Protein AF-K2BGR4-F1 (afdb_monomer)

Sequence (218 aa):
MVGATKANLFPALSLSGTFVLTANNIGGSSMSNLFNWSNRAITLGPGLNWPILNYGQITNAVRTQDAAYQKALLNYMNLVLKAQQEVQDNITAFVEAKMATQFLTKANRSAIRGLKLALIRYREGETDFTPVLNAEQQQLRVQSSLVNSEGDIPQALVALYRALGGGWEIRRGHDVIPEKLKNEMAARTNWGSLLEQQNHEAPKNAQQAIKQLYLPKW

Structure (mmCIF, N/CA/C/O backbone):
data_AF-K2BGR4-F1
#
_entry.id   AF-K2BGR4-F1
#
loop_
_atom_site.group_PDB
_atom_site.id
_atom_site.type_symbol
_atom_site.label_atom_id
_atom_site.label_alt_id
_atom_site.label_comp_id
_atom_site.label_asym_id
_atom_site.label_entit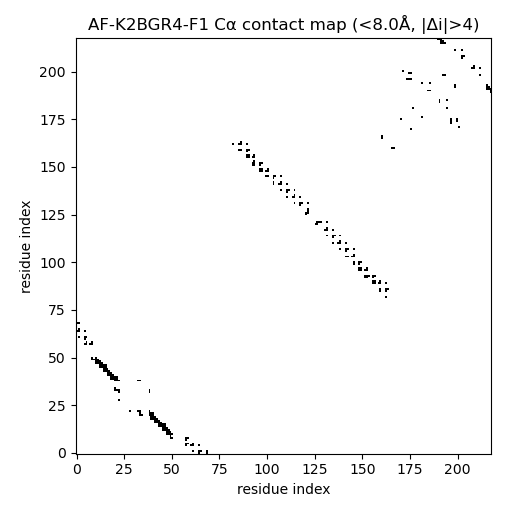y_id
_atom_site.label_seq_id
_atom_site.pdbx_PDB_ins_code
_atom_site.Cartn_x
_atom_site.Cartn_y
_atom_site.Cartn_z
_atom_site.occupancy
_atom_site.B_iso_or_equiv
_atom_site.auth_seq_id
_atom_site.auth_comp_id
_atom_site.auth_asym_id
_atom_site.auth_atom_id
_atom_site.pdbx_PDB_model_num
ATOM 1 N N . MET A 1 1 ? 11.287 0.707 -27.541 1.00 60.50 1 MET A N 1
ATOM 2 C CA . MET A 1 1 ? 12.119 1.202 -28.663 1.00 60.50 1 MET A CA 1
ATOM 3 C C . MET A 1 1 ? 11.903 0.399 -29.959 1.00 60.50 1 MET A C 1
ATOM 5 O O . MET A 1 1 ? 12.818 0.289 -30.762 1.00 60.50 1 MET A O 1
ATOM 9 N N . VAL A 1 2 ? 10.692 -0.121 -30.223 1.00 64.81 2 VAL A N 1
ATOM 10 C CA . VAL A 1 2 ? 10.425 -1.004 -31.385 1.00 64.81 2 VAL A CA 1
ATOM 11 C C . VAL A 1 2 ? 10.729 -0.312 -32.717 1.00 64.81 2 VAL A C 1
ATOM 13 O O . VAL A 1 2 ? 11.342 -0.912 -33.593 1.00 64.81 2 VAL A O 1
ATOM 16 N N . GLY A 1 3 ? 10.355 0.966 -32.855 1.00 71.06 3 GLY A N 1
ATOM 17 C CA . GLY A 1 3 ? 10.629 1.754 -34.063 1.00 71.06 3 GLY A CA 1
ATOM 18 C C . GLY A 1 3 ? 12.123 1.963 -34.330 1.00 71.06 3 GLY A C 1
ATOM 19 O O . GLY A 1 3 ? 12.557 1.818 -35.467 1.00 71.06 3 GLY A O 1
ATOM 20 N N . ALA A 1 4 ? 12.917 2.210 -33.282 1.00 75.31 4 ALA A N 1
ATOM 21 C CA . ALA A 1 4 ? 14.367 2.363 -33.407 1.00 75.31 4 ALA A CA 1
ATOM 22 C C . ALA A 1 4 ? 15.034 1.055 -33.863 1.00 75.31 4 ALA A C 1
ATOM 24 O O . ALA A 1 4 ? 15.880 1.071 -34.747 1.00 75.31 4 ALA A O 1
ATOM 25 N N . THR A 1 5 ? 14.607 -0.096 -33.334 1.00 71.31 5 THR A N 1
ATOM 26 C CA . THR A 1 5 ? 15.133 -1.399 -33.770 1.00 71.31 5 THR A CA 1
ATOM 27 C C . THR A 1 5 ? 14.661 -1.774 -35.178 1.00 71.31 5 THR A C 1
ATOM 29 O O . THR A 1 5 ? 15.429 -2.355 -35.939 1.00 71.31 5 THR A O 1
ATOM 32 N N . LYS A 1 6 ? 13.427 -1.409 -35.564 1.00 73.31 6 LYS A N 1
ATOM 33 C CA . LYS A 1 6 ? 12.924 -1.583 -36.940 1.00 73.31 6 LYS A CA 1
ATOM 34 C C . LYS A 1 6 ? 13.711 -0.751 -37.955 1.00 73.31 6 LYS A C 1
ATOM 36 O O . LYS A 1 6 ? 13.875 -1.205 -39.082 1.00 73.31 6 LYS A O 1
ATOM 41 N N . ALA A 1 7 ? 14.229 0.416 -37.563 1.00 81.50 7 ALA A N 1
ATOM 42 C CA . ALA A 1 7 ? 15.038 1.263 -38.440 1.00 81.50 7 ALA A CA 1
ATOM 43 C C . ALA A 1 7 ? 16.304 0.550 -38.955 1.00 81.50 7 ALA A C 1
ATOM 45 O O . ALA A 1 7 ? 16.723 0.805 -40.078 1.00 81.50 7 ALA A O 1
ATOM 46 N N . ASN A 1 8 ? 16.844 -0.415 -38.201 1.00 84.69 8 ASN A N 1
ATOM 47 C CA . ASN A 1 8 ? 18.017 -1.202 -38.603 1.00 84.69 8 ASN A CA 1
ATOM 48 C C . ASN A 1 8 ? 17.762 -2.142 -39.800 1.00 84.69 8 ASN A C 1
ATOM 50 O O . ASN A 1 8 ? 18.710 -2.717 -40.327 1.00 84.69 8 ASN A O 1
ATOM 54 N N . LEU A 1 9 ? 16.505 -2.329 -40.229 1.00 82.06 9 LEU A N 1
ATOM 55 C CA . LEU A 1 9 ? 16.180 -3.049 -41.470 1.00 82.06 9 LEU A CA 1
ATOM 56 C C . LEU A 1 9 ? 16.503 -2.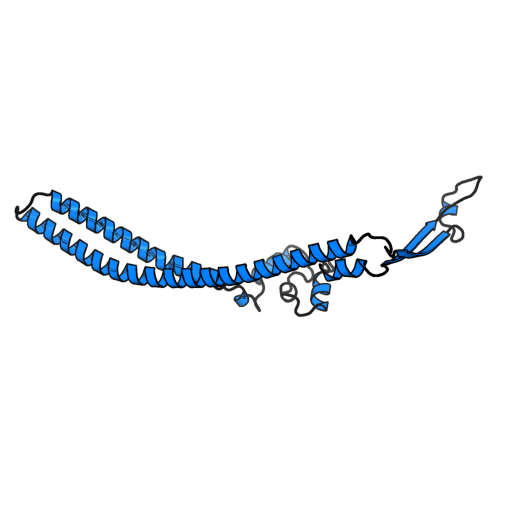221 -42.726 1.00 82.06 9 LEU A C 1
ATOM 58 O O . LEU A 1 9 ? 16.647 -2.781 -43.815 1.00 82.06 9 LEU A O 1
ATOM 62 N N . PHE A 1 10 ? 16.612 -0.901 -42.575 1.00 87.62 10 PHE A N 1
ATOM 63 C CA . PHE A 1 10 ? 16.887 0.042 -43.650 1.00 87.62 10 PHE A CA 1
ATOM 64 C C . PHE A 1 10 ? 18.376 0.420 -43.688 1.00 87.62 10 PHE A C 1
ATOM 66 O O . PHE A 1 10 ? 19.080 0.264 -42.686 1.00 87.62 10 PHE A O 1
ATOM 73 N N . PRO A 1 11 ? 18.880 0.912 -44.835 1.00 87.12 11 PRO A N 1
ATOM 74 C CA . PRO A 1 11 ? 20.245 1.412 -44.936 1.00 87.12 11 PRO A CA 1
ATOM 75 C C . PRO A 1 11 ? 20.518 2.536 -43.929 1.00 87.12 11 PRO A C 1
ATOM 77 O O . PRO A 1 11 ? 19.802 3.537 -43.887 1.00 87.12 11 PRO A O 1
ATOM 80 N N . ALA A 1 12 ? 21.593 2.392 -43.155 1.00 89.12 12 ALA A N 1
ATOM 81 C CA . ALA A 1 12 ? 22.097 3.443 -42.286 1.00 89.12 12 ALA A CA 1
ATOM 82 C C . ALA A 1 12 ? 23.039 4.357 -43.079 1.00 89.12 12 ALA A C 1
ATOM 84 O O . ALA A 1 12 ? 24.060 3.908 -43.605 1.00 89.12 12 ALA A O 1
ATOM 85 N N . LEU A 1 13 ? 22.684 5.639 -43.149 1.00 89.38 13 LEU A N 1
ATOM 86 C CA . LEU A 1 13 ? 23.496 6.693 -43.750 1.00 89.38 13 LEU A CA 1
ATOM 87 C C . LEU A 1 13 ? 24.303 7.384 -42.648 1.00 89.38 13 LEU A C 1
ATOM 89 O O . LEU A 1 13 ? 23.734 7.868 -41.670 1.00 89.38 13 LEU A O 1
ATOM 93 N N . SER A 1 14 ? 25.618 7.445 -42.807 1.00 89.75 14 SER A N 1
ATOM 94 C CA . SER A 1 14 ? 26.513 8.235 -41.967 1.00 89.75 14 SER A CA 1
ATOM 95 C C . SER A 1 14 ? 27.252 9.261 -42.821 1.00 89.75 14 SER A C 1
ATOM 97 O O . SER A 1 14 ? 27.454 9.071 -44.016 1.00 89.75 14 SER A O 1
ATOM 99 N N . LEU A 1 15 ? 27.636 10.386 -42.227 1.00 90.06 15 LEU A N 1
ATOM 100 C CA . LEU A 1 15 ? 28.474 11.391 -42.874 1.00 90.06 15 LEU A CA 1
ATOM 101 C C . LEU A 1 15 ? 29.630 11.675 -41.928 1.00 90.06 15 LEU A C 1
ATOM 103 O O . LEU A 1 15 ? 29.409 12.173 -40.824 1.00 90.06 15 LEU A O 1
ATOM 107 N N . SER A 1 16 ? 30.844 11.309 -42.330 1.00 88.69 16 SER A N 1
ATOM 108 C CA . SER A 1 16 ? 32.043 11.543 -41.534 1.00 88.69 16 SER A CA 1
ATOM 109 C C . SER A 1 16 ? 32.923 12.590 -42.203 1.00 88.69 16 SER A C 1
ATOM 111 O O . SER A 1 16 ? 33.083 12.632 -43.424 1.00 88.69 16 SER A O 1
ATOM 113 N N . GLY A 1 17 ? 33.474 13.470 -41.373 1.00 88.31 17 GLY A N 1
ATOM 114 C CA . GLY A 1 17 ? 34.397 14.511 -41.785 1.00 88.31 17 GLY A CA 1
ATOM 115 C C . GLY A 1 17 ? 35.558 14.591 -40.808 1.00 88.31 17 GLY A C 1
ATOM 116 O O . GLY A 1 17 ? 35.372 14.451 -39.600 1.00 88.31 17 GLY A O 1
ATOM 117 N N . THR A 1 18 ? 36.765 14.799 -41.312 1.00 86.19 18 THR A N 1
ATOM 118 C CA . THR A 1 18 ? 37.953 15.025 -40.491 1.00 86.19 18 THR A CA 1
ATOM 119 C C . THR A 1 18 ? 38.727 16.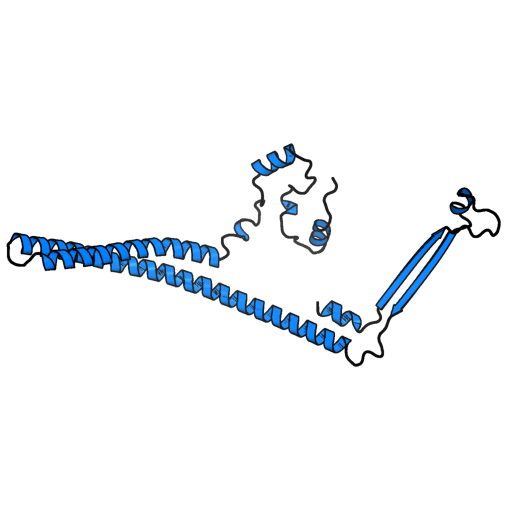202 -41.056 1.00 86.19 18 THR A C 1
ATOM 121 O O . THR A 1 18 ? 38.949 16.296 -42.262 1.00 86.19 18 THR A O 1
ATOM 124 N N . PHE A 1 19 ? 39.124 17.102 -40.165 1.00 86.88 19 PHE A N 1
ATOM 125 C CA . PHE A 1 19 ? 39.963 18.252 -40.460 1.00 86.88 19 PHE A CA 1
ATOM 126 C C . PHE A 1 19 ? 41.285 18.072 -39.714 1.00 86.88 19 PHE A C 1
ATOM 128 O O . PHE A 1 19 ? 41.278 17.924 -38.491 1.00 86.88 19 PHE A O 1
ATOM 135 N N . VAL A 1 20 ? 42.405 18.063 -40.434 1.00 83.31 20 VAL A N 1
ATOM 136 C CA . VAL A 1 20 ? 43.746 17.910 -39.855 1.00 83.31 20 VAL A CA 1
ATOM 137 C C . VAL A 1 20 ? 44.683 18.949 -40.456 1.00 83.31 20 VAL A C 1
ATOM 139 O O . VAL A 1 20 ? 44.625 19.242 -41.647 1.00 83.31 20 VAL A O 1
ATOM 142 N N . LEU A 1 21 ? 45.572 19.493 -39.633 1.00 79.88 21 LEU A N 1
ATOM 143 C CA . LEU A 1 21 ? 46.710 20.293 -40.073 1.00 79.88 21 LEU A CA 1
ATOM 144 C C . LEU A 1 21 ? 47.968 19.429 -39.939 1.00 79.88 21 LEU A C 1
ATOM 146 O O . LEU A 1 21 ? 48.288 18.985 -38.837 1.00 79.88 21 LEU A O 1
ATOM 150 N N . THR A 1 22 ? 48.665 19.157 -41.042 1.00 70.44 22 THR A N 1
ATOM 151 C CA . THR A 1 22 ? 49.871 18.309 -41.043 1.00 70.44 22 THR A CA 1
ATOM 152 C C . THR A 1 22 ? 51.037 19.028 -41.706 1.00 70.44 22 THR A C 1
ATOM 154 O O . THR A 1 22 ? 50.942 19.402 -42.871 1.00 70.44 22 THR A O 1
ATOM 157 N N . ALA A 1 23 ? 52.165 19.169 -41.010 1.00 64.56 23 ALA A N 1
ATOM 158 C CA . ALA A 1 23 ? 53.409 19.648 -41.611 1.00 64.56 23 ALA A CA 1
ATOM 159 C C . ALA A 1 23 ? 54.258 18.446 -42.045 1.00 64.56 23 ALA A C 1
ATOM 161 O O . ALA A 1 23 ? 54.881 17.802 -41.206 1.00 64.56 23 ALA A O 1
ATOM 162 N N . ASN A 1 24 ? 54.278 18.135 -43.343 1.00 61.31 24 ASN A N 1
ATOM 163 C CA . ASN A 1 24 ? 55.075 17.033 -43.881 1.00 61.31 24 ASN A CA 1
ATOM 164 C C . ASN A 1 24 ? 56.240 17.579 -44.719 1.00 61.31 24 ASN A C 1
ATOM 166 O O . ASN A 1 24 ? 56.190 17.582 -45.943 1.00 61.31 24 ASN A O 1
ATOM 170 N N . ASN A 1 25 ? 57.277 18.083 -44.044 1.00 55.56 25 ASN A N 1
ATOM 171 C CA . ASN A 1 25 ? 58.534 18.484 -44.676 1.00 55.56 25 ASN A CA 1
ATOM 172 C C . ASN A 1 25 ? 59.663 17.594 -44.144 1.00 55.56 25 ASN A C 1
ATOM 174 O O . ASN A 1 25 ? 60.049 17.701 -42.978 1.00 55.56 25 ASN A O 1
ATOM 178 N N . ILE A 1 26 ? 60.208 16.734 -45.007 1.00 52.66 26 ILE A N 1
ATOM 179 C CA . ILE A 1 26 ? 61.459 16.004 -44.763 1.00 52.66 26 ILE A CA 1
ATOM 180 C C . ILE A 1 26 ? 62.585 17.053 -44.770 1.00 52.66 26 ILE A C 1
ATOM 182 O O . ILE A 1 26 ? 63.086 17.408 -45.832 1.00 52.66 26 ILE A O 1
ATOM 186 N N . GLY A 1 27 ? 62.925 17.625 -43.605 1.00 54.75 27 GLY A N 1
ATOM 187 C CA . GLY A 1 27 ? 64.075 18.537 -43.476 1.00 54.75 27 GLY A CA 1
ATOM 188 C C . GLY A 1 27 ? 64.004 19.665 -42.437 1.00 54.75 27 GLY A C 1
ATOM 189 O O . GLY A 1 27 ? 65.006 20.349 -42.257 1.00 54.75 27 GLY A O 1
ATOM 190 N N . GLY A 1 28 ? 62.889 19.883 -41.728 1.00 54.50 28 GLY A N 1
ATOM 191 C CA . GLY A 1 28 ? 62.848 20.902 -40.665 1.00 54.50 28 GLY A CA 1
ATOM 192 C C . GLY A 1 28 ? 61.442 21.258 -40.188 1.00 54.50 28 GLY A C 1
ATOM 193 O O . GLY A 1 28 ? 60.678 21.932 -40.882 1.00 54.50 28 GLY A O 1
ATOM 194 N N . SER A 1 29 ? 61.093 20.819 -38.982 1.00 53.94 29 SER A N 1
ATOM 195 C CA . SER A 1 29 ? 59.776 21.024 -38.372 1.00 53.94 29 SER A CA 1
ATOM 196 C C . SER A 1 29 ? 59.735 22.365 -37.627 1.00 53.94 29 SER A C 1
ATOM 198 O O . SER A 1 29 ? 60.120 22.444 -36.465 1.00 53.94 29 SER A O 1
ATOM 200 N N . SER A 1 30 ? 59.274 23.437 -38.277 1.00 59.22 30 SER A N 1
ATOM 201 C CA . SER A 1 30 ? 58.950 24.696 -37.586 1.00 59.22 30 SER A CA 1
ATOM 202 C C . SER A 1 30 ? 57.469 24.732 -37.202 1.00 59.22 30 SER A C 1
ATOM 204 O O . SER A 1 30 ? 56.610 24.415 -38.028 1.00 59.22 30 SER A O 1
ATOM 206 N N . MET A 1 31 ? 57.159 25.164 -35.974 1.00 59.75 31 MET A N 1
ATOM 207 C CA . MET A 1 31 ? 55.788 25.325 -35.458 1.00 59.75 31 MET A CA 1
ATOM 208 C C . MET A 1 31 ? 54.930 26.242 -36.354 1.00 59.75 31 MET A C 1
ATOM 210 O O . MET A 1 31 ? 53.725 26.042 -36.478 1.00 59.75 31 MET A O 1
ATOM 214 N N . SER A 1 32 ? 55.550 27.203 -37.051 1.00 63.12 32 SER A N 1
ATOM 215 C CA . SER A 1 32 ? 54.867 28.114 -37.982 1.00 63.12 32 SER A CA 1
ATOM 216 C C . SER A 1 32 ? 54.311 27.423 -39.234 1.00 63.12 32 SER A C 1
ATOM 218 O O . SER A 1 32 ? 53.340 27.902 -39.816 1.00 63.12 32 SER A O 1
ATOM 220 N N . ASN A 1 33 ? 54.869 26.275 -39.632 1.00 62.56 33 ASN A N 1
ATOM 221 C CA . ASN A 1 33 ? 54.424 25.531 -40.814 1.00 62.56 33 ASN A CA 1
ATOM 222 C C . ASN A 1 33 ? 53.160 24.701 -40.550 1.00 62.56 33 ASN A C 1
ATOM 224 O O . ASN A 1 33 ? 52.466 24.340 -41.497 1.00 62.56 33 ASN A O 1
ATOM 228 N N . LEU A 1 34 ? 52.829 24.417 -39.287 1.00 61.16 34 LEU A N 1
ATOM 229 C CA . LEU A 1 34 ? 51.593 23.716 -38.918 1.00 61.16 34 LEU A CA 1
ATOM 230 C C . LEU A 1 34 ? 50.348 24.593 -39.117 1.00 61.16 34 LEU A C 1
ATOM 232 O O . LEU A 1 34 ? 49.286 24.077 -39.443 1.00 61.16 34 LEU A O 1
ATOM 236 N N . PHE A 1 35 ? 50.483 25.916 -38.977 1.00 65.44 35 PHE A N 1
ATOM 237 C CA . PHE A 1 35 ? 49.383 26.880 -39.119 1.00 65.44 35 PHE A CA 1
ATOM 238 C C . PHE A 1 35 ? 49.261 27.474 -40.530 1.00 65.44 35 PHE A C 1
ATOM 240 O O . PHE A 1 35 ? 48.441 28.363 -40.760 1.00 65.44 35 PHE A O 1
ATOM 247 N N . ASN A 1 36 ? 50.059 26.998 -41.493 1.00 68.88 36 ASN A N 1
ATOM 248 C CA . ASN A 1 36 ? 49.922 27.418 -42.881 1.00 68.88 36 ASN A CA 1
ATOM 249 C C . ASN A 1 36 ? 48.631 26.832 -43.469 1.00 68.88 36 ASN A C 1
ATOM 251 O O . ASN A 1 36 ? 48.427 25.617 -43.456 1.00 68.88 36 ASN A O 1
ATOM 255 N N . TRP A 1 37 ? 47.781 27.694 -44.031 1.00 71.00 37 TRP A N 1
ATOM 256 C CA . TRP A 1 37 ? 46.517 27.295 -44.650 1.00 71.00 37 TRP A CA 1
ATOM 257 C C . TRP A 1 37 ? 46.703 26.217 -45.727 1.00 71.00 37 TRP A C 1
ATOM 259 O O . TRP A 1 37 ? 45.832 25.366 -45.894 1.00 71.00 37 TRP A O 1
ATOM 269 N N . SER A 1 38 ? 47.839 26.193 -46.426 1.00 71.12 38 SER A N 1
ATOM 270 C CA . SER A 1 38 ? 48.150 25.194 -47.459 1.00 71.12 38 SER A CA 1
ATOM 271 C C . SER A 1 38 ? 48.415 23.779 -46.921 1.00 71.12 38 SER A C 1
ATOM 273 O O . SER A 1 38 ? 48.349 22.833 -47.697 1.00 71.12 38 SER A O 1
ATOM 275 N N . ASN A 1 39 ? 48.638 23.612 -45.612 1.00 71.25 39 ASN A N 1
ATOM 276 C CA . ASN A 1 39 ? 48.964 22.332 -44.962 1.00 71.25 39 ASN A CA 1
ATOM 277 C C . ASN A 1 39 ? 47.746 21.653 -44.305 1.00 71.25 39 ASN A C 1
ATOM 279 O O . ASN A 1 39 ? 47.880 20.789 -43.432 1.00 71.25 39 ASN A O 1
ATOM 283 N N . ARG A 1 40 ? 46.540 22.060 -44.718 1.00 76.88 40 ARG A N 1
ATOM 284 C CA . ARG A 1 40 ? 45.268 21.487 -44.269 1.00 76.88 40 ARG A CA 1
ATOM 285 C C . ARG A 1 40 ? 44.891 20.264 -45.102 1.00 76.88 40 ARG A C 1
ATOM 287 O O . ARG A 1 40 ? 44.880 20.317 -46.329 1.00 76.88 40 ARG A O 1
ATOM 294 N N . ALA A 1 41 ? 44.502 19.196 -44.427 1.00 80.06 41 ALA A N 1
ATOM 295 C CA . ALA A 1 41 ? 43.850 18.037 -45.004 1.00 80.06 41 ALA A CA 1
ATOM 296 C C . ALA A 1 41 ? 42.401 18.003 -44.507 1.00 80.06 41 ALA A C 1
ATOM 298 O O . ALA A 1 41 ? 42.141 18.009 -43.302 1.00 80.06 41 ALA A O 1
ATOM 299 N N . ILE A 1 42 ? 41.455 17.997 -45.444 1.00 82.81 42 ILE A N 1
ATOM 300 C CA . ILE A 1 42 ? 40.028 17.860 -45.154 1.00 82.81 42 ILE A CA 1
ATOM 301 C C . ILE A 1 42 ? 39.547 16.612 -45.871 1.00 82.81 42 ILE A C 1
ATOM 303 O O . ILE A 1 42 ? 39.608 16.541 -47.097 1.00 82.81 42 ILE A O 1
ATOM 307 N N . THR A 1 43 ? 39.041 15.655 -45.108 1.00 84.81 43 THR A N 1
ATOM 308 C CA . THR A 1 43 ? 38.379 14.470 -45.646 1.00 84.81 43 THR A CA 1
ATOM 309 C C . THR A 1 43 ? 36.910 14.567 -45.279 1.00 84.81 43 THR A C 1
ATOM 311 O O . THR A 1 43 ? 36.589 14.725 -44.107 1.00 84.81 43 THR A O 1
ATOM 314 N N . LEU A 1 44 ? 36.018 14.488 -46.264 1.00 89.62 44 LEU A N 1
ATOM 315 C CA . LEU A 1 44 ? 34.573 14.408 -46.063 1.00 89.62 44 LEU A CA 1
ATOM 316 C C . LEU A 1 44 ? 34.052 13.260 -46.921 1.00 89.62 44 LEU A C 1
ATOM 318 O O . LEU A 1 44 ? 34.291 13.241 -48.127 1.00 89.62 44 LEU A O 1
ATOM 322 N N . GLY A 1 45 ? 33.359 12.307 -46.309 1.00 89.00 45 GLY A N 1
ATOM 323 C CA . GLY A 1 45 ? 32.850 11.137 -47.012 1.00 89.00 45 GLY A CA 1
ATOM 324 C C . GLY A 1 45 ? 31.547 10.624 -46.401 1.00 89.00 45 GLY A C 1
ATOM 325 O O . GLY A 1 45 ? 31.449 10.510 -45.177 1.00 89.00 45 GLY A O 1
ATOM 326 N N . PRO A 1 46 ? 30.528 10.310 -47.218 1.00 90.50 46 PRO A N 1
ATOM 327 C CA . PRO A 1 46 ? 29.368 9.574 -46.743 1.00 90.50 46 PRO A CA 1
ATOM 328 C C . PRO A 1 46 ? 29.732 8.098 -46.521 1.00 90.50 46 PRO A C 1
ATOM 330 O O . PRO A 1 46 ? 30.485 7.503 -47.291 1.00 90.50 46 PRO A O 1
ATOM 333 N N . GLY A 1 47 ? 29.168 7.493 -45.482 1.00 87.81 47 GLY A N 1
ATOM 334 C CA . GLY A 1 47 ? 29.158 6.057 -45.248 1.00 87.81 47 GLY A CA 1
ATOM 335 C C . GLY A 1 47 ? 27.749 5.501 -45.436 1.00 87.81 47 GLY A C 1
ATOM 336 O O . GLY A 1 47 ? 26.763 6.105 -45.017 1.00 87.81 47 GLY A O 1
ATOM 337 N N . LEU A 1 48 ? 27.648 4.336 -46.068 1.00 89.00 48 LEU A N 1
ATOM 338 C CA . LEU A 1 48 ? 26.403 3.588 -46.209 1.00 89.00 48 LEU A CA 1
ATOM 339 C C . LEU A 1 48 ? 26.624 2.192 -45.633 1.00 89.00 48 LEU A C 1
ATOM 341 O O . LEU A 1 48 ? 27.491 1.461 -46.106 1.00 89.00 48 LEU A O 1
ATOM 345 N N . ASN A 1 49 ? 25.836 1.818 -44.629 1.00 88.06 49 ASN A N 1
ATOM 346 C CA . ASN A 1 49 ? 25.855 0.474 -44.064 1.00 88.06 49 ASN A CA 1
ATOM 347 C C . ASN A 1 49 ? 24.476 -0.170 -44.211 1.00 88.06 49 ASN A C 1
ATOM 349 O O . ASN A 1 49 ? 23.501 0.308 -43.630 1.00 88.06 49 ASN A O 1
ATOM 353 N N . TRP A 1 50 ? 24.397 -1.268 -44.963 1.00 88.62 50 TRP A N 1
ATOM 354 C CA . TRP A 1 50 ? 23.168 -2.043 -45.100 1.00 88.62 50 TRP A CA 1
ATOM 355 C C . TRP A 1 50 ? 23.443 -3.534 -44.861 1.00 88.62 50 TRP A C 1
ATOM 357 O O . TRP A 1 50 ? 24.080 -4.185 -45.693 1.00 88.62 50 TRP A O 1
ATOM 367 N N . PRO A 1 51 ? 22.995 -4.100 -43.725 1.00 83.75 51 PRO A N 1
ATOM 368 C CA . PRO A 1 51 ? 23.232 -5.503 -43.398 1.00 83.75 51 PRO A CA 1
ATOM 369 C C . PRO A 1 51 ? 22.280 -6.431 -44.173 1.00 83.75 51 PRO A C 1
ATOM 371 O O . PRO A 1 51 ? 21.249 -6.864 -43.652 1.00 83.75 51 PRO A O 1
ATOM 374 N N . ILE A 1 52 ? 22.646 -6.752 -45.419 1.00 81.75 52 ILE A N 1
ATOM 375 C CA . ILE A 1 52 ? 21.886 -7.646 -46.316 1.00 81.75 52 ILE A CA 1
ATOM 376 C C . ILE A 1 52 ? 21.902 -9.097 -45.794 1.00 81.75 52 ILE A C 1
ATOM 378 O O . ILE A 1 52 ? 20.881 -9.781 -45.799 1.00 81.75 52 ILE A O 1
ATOM 382 N N . LEU A 1 53 ? 23.051 -9.558 -45.286 1.00 84.31 53 LEU A N 1
ATOM 383 C CA . LEU A 1 53 ? 23.250 -10.903 -44.733 1.00 84.31 53 LEU A CA 1
ATOM 384 C C . LEU A 1 53 ? 23.254 -10.849 -43.201 1.00 84.31 53 LEU A C 1
ATOM 386 O O . LEU A 1 53 ? 24.306 -10.759 -42.576 1.00 84.31 53 LEU A O 1
ATOM 390 N N . ASN A 1 54 ? 22.069 -10.879 -42.586 1.00 81.88 54 ASN A N 1
ATOM 391 C CA . ASN A 1 54 ? 21.919 -10.796 -41.125 1.00 81.88 54 ASN A CA 1
ATOM 392 C C . ASN A 1 54 ? 21.300 -12.050 -40.476 1.00 81.88 54 ASN A C 1
ATOM 394 O O . ASN A 1 54 ? 21.069 -12.047 -39.270 1.00 81.88 54 ASN A O 1
ATOM 398 N N . TYR A 1 55 ? 21.007 -13.102 -41.253 1.00 87.31 55 TYR A N 1
ATOM 399 C CA . TYR A 1 55 ? 20.429 -14.378 -40.787 1.00 87.31 55 TYR A CA 1
ATOM 400 C C . TYR A 1 55 ? 19.217 -14.233 -39.837 1.00 87.31 55 TYR A C 1
ATOM 402 O O . TYR A 1 55 ? 18.979 -15.074 -38.972 1.00 87.31 55 TYR A O 1
ATOM 410 N N . GLY A 1 56 ? 18.443 -13.149 -39.965 1.00 84.25 56 GLY A N 1
ATOM 411 C CA . GLY A 1 56 ? 17.288 -12.868 -39.110 1.00 84.25 56 GLY A CA 1
ATOM 412 C C . GLY A 1 56 ? 17.619 -12.234 -37.753 1.00 84.25 56 GLY A C 1
ATOM 413 O O . GLY A 1 56 ? 16.707 -12.036 -36.951 1.00 84.25 56 GLY A O 1
ATOM 414 N N . GLN A 1 57 ? 18.875 -11.864 -37.478 1.00 87.69 57 GLN A N 1
ATOM 415 C CA . GLN A 1 57 ? 19.292 -11.218 -36.225 1.00 87.69 57 GLN A CA 1
ATOM 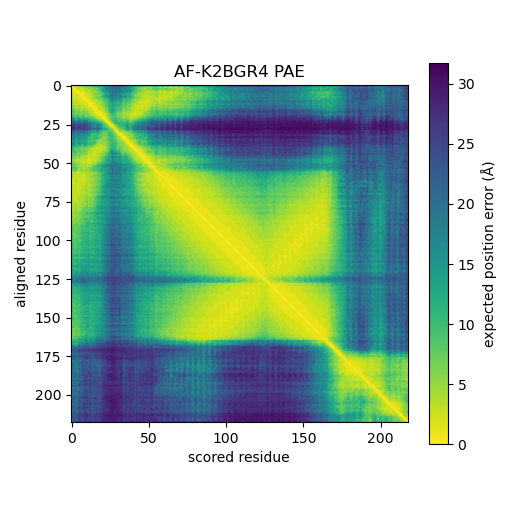416 C C . GLN A 1 57 ? 18.497 -9.935 -35.948 1.00 87.69 57 GLN A C 1
ATOM 418 O O . GLN A 1 57 ? 18.008 -9.739 -34.837 1.00 87.69 57 GLN A O 1
ATOM 423 N N . ILE A 1 58 ? 18.319 -9.084 -36.963 1.00 81.12 58 ILE A N 1
ATOM 424 C CA . ILE A 1 58 ? 17.605 -7.805 -36.826 1.00 81.12 58 ILE A CA 1
ATOM 425 C C . ILE A 1 58 ? 16.114 -8.052 -36.592 1.00 81.12 58 ILE A C 1
ATOM 427 O O . ILE A 1 58 ? 15.516 -7.447 -35.707 1.00 81.12 58 ILE A O 1
ATOM 431 N N . THR A 1 59 ? 15.515 -9.001 -37.314 1.00 79.81 59 THR A N 1
ATOM 432 C CA . THR A 1 59 ? 14.116 -9.405 -37.108 1.00 79.81 59 THR A CA 1
ATOM 433 C C . THR A 1 59 ? 13.894 -9.976 -35.709 1.00 79.81 59 THR A C 1
ATOM 435 O O . THR A 1 59 ? 12.911 -9.636 -35.053 1.00 79.81 59 THR A O 1
ATOM 438 N N . ASN A 1 60 ? 14.816 -10.802 -35.211 1.00 79.50 60 ASN A N 1
ATOM 439 C CA . ASN A 1 60 ? 14.757 -11.330 -33.851 1.00 79.50 60 ASN A CA 1
ATOM 440 C C . ASN A 1 60 ? 14.939 -10.223 -32.806 1.00 79.50 60 ASN A C 1
ATOM 442 O O . ASN A 1 60 ? 14.203 -10.208 -31.825 1.00 79.50 60 ASN A O 1
ATOM 446 N N . ALA A 1 61 ? 15.818 -9.246 -33.040 1.00 78.06 61 ALA A N 1
ATOM 447 C CA . ALA A 1 61 ? 15.943 -8.068 -32.181 1.00 78.06 61 ALA A CA 1
ATOM 448 C C . ALA A 1 61 ? 14.662 -7.209 -32.167 1.00 78.06 61 ALA A C 1
ATOM 450 O O . ALA A 1 61 ? 14.275 -6.674 -31.130 1.00 78.06 61 ALA A O 1
ATOM 451 N N . VAL A 1 62 ? 13.953 -7.096 -33.296 1.00 74.62 62 VAL A N 1
ATOM 452 C CA . VAL A 1 62 ? 12.632 -6.446 -33.330 1.00 74.62 62 VAL A CA 1
ATOM 453 C C . VAL A 1 62 ? 11.621 -7.238 -32.497 1.00 74.62 62 VAL A C 1
ATOM 455 O O . VAL A 1 62 ? 10.889 -6.633 -31.719 1.00 74.62 62 VAL A O 1
ATOM 458 N N . ARG A 1 63 ? 11.604 -8.575 -32.603 1.00 77.06 63 ARG A N 1
ATOM 459 C CA . ARG A 1 63 ? 10.717 -9.447 -31.808 1.00 77.06 63 ARG A CA 1
ATOM 460 C C . ARG A 1 63 ? 10.980 -9.340 -30.305 1.00 77.06 63 ARG A C 1
ATOM 462 O O . ARG A 1 63 ? 10.029 -9.267 -29.535 1.00 77.06 63 ARG A O 1
ATOM 469 N N . THR A 1 64 ? 12.241 -9.291 -29.868 1.00 78.81 64 THR A N 1
ATOM 470 C CA . THR A 1 64 ? 12.559 -9.106 -28.439 1.00 78.81 64 THR A CA 1
ATOM 471 C C . THR A 1 64 ? 12.087 -7.744 -27.941 1.00 78.81 64 THR A C 1
ATOM 473 O O . THR A 1 64 ? 11.520 -7.636 -26.852 1.00 78.81 64 THR A O 1
ATOM 476 N N . GLN A 1 65 ? 12.263 -6.701 -28.752 1.00 75.50 65 GLN A N 1
ATOM 477 C CA . GLN A 1 65 ? 11.832 -5.354 -28.407 1.00 75.50 65 GLN A CA 1
ATOM 478 C C . GLN A 1 65 ? 10.301 -5.202 -28.404 1.00 75.50 65 GLN A C 1
ATOM 480 O O . GLN A 1 65 ? 9.778 -4.397 -27.627 1.00 75.50 65 GLN A O 1
ATOM 485 N N . ASP A 1 66 ? 9.597 -5.961 -29.243 1.00 74.12 66 ASP A N 1
ATOM 486 C CA . ASP A 1 66 ? 8.137 -6.071 -29.260 1.00 74.12 66 ASP A CA 1
ATOM 487 C C . ASP A 1 66 ? 7.613 -6.813 -28.020 1.00 74.12 66 ASP A C 1
ATOM 489 O O . ASP A 1 66 ? 6.755 -6.301 -27.303 1.00 74.12 66 ASP A O 1
ATOM 493 N N . ALA A 1 67 ? 8.233 -7.939 -27.652 1.00 75.38 67 ALA A N 1
ATOM 494 C CA . ALA A 1 67 ? 7.925 -8.644 -26.408 1.00 75.38 67 ALA A CA 1
ATOM 495 C C . ALA A 1 67 ? 8.132 -7.755 -25.165 1.00 75.38 67 ALA A C 1
ATOM 497 O O . ALA A 1 67 ? 7.318 -7.762 -24.240 1.00 75.38 67 ALA A O 1
ATOM 498 N N . ALA A 1 68 ? 9.187 -6.932 -25.149 1.00 80.12 68 ALA A N 1
ATOM 499 C CA . ALA A 1 68 ? 9.412 -5.954 -24.085 1.00 80.12 68 ALA A CA 1
ATOM 500 C C . ALA A 1 68 ? 8.318 -4.869 -24.036 1.00 80.12 68 ALA A C 1
ATOM 502 O O . ALA A 1 68 ? 7.936 -4.434 -22.949 1.00 80.12 68 ALA A O 1
ATOM 503 N N . TYR A 1 69 ? 7.794 -4.450 -25.193 1.00 73.69 69 TYR A N 1
ATOM 504 C CA . TYR A 1 69 ? 6.657 -3.532 -25.265 1.00 73.69 69 TYR A CA 1
ATOM 505 C C . TYR A 1 69 ? 5.382 -4.179 -24.712 1.00 73.69 69 TYR A C 1
ATOM 507 O O . TYR A 1 69 ? 4.732 -3.586 -23.852 1.00 73.69 69 TYR A O 1
ATOM 515 N N . GLN A 1 70 ? 5.079 -5.420 -25.105 1.00 76.81 70 GLN A N 1
ATOM 516 C CA . GLN A 1 70 ? 3.928 -6.153 -24.577 1.00 76.81 70 GLN A CA 1
ATOM 517 C C . GLN A 1 70 ? 4.022 -6.342 -23.057 1.00 76.81 70 GLN A C 1
ATOM 519 O O . GLN A 1 70 ? 3.043 -6.137 -22.343 1.00 76.81 70 GLN A O 1
ATOM 524 N N . LYS A 1 71 ? 5.214 -6.658 -22.533 1.00 82.31 71 LYS A N 1
ATOM 525 C CA . LYS A 1 71 ? 5.463 -6.712 -21.085 1.00 82.31 71 LYS A CA 1
ATOM 526 C C . LYS A 1 71 ? 5.159 -5.372 -20.409 1.00 82.31 71 LYS A C 1
ATOM 528 O O . LYS A 1 71 ? 4.517 -5.355 -19.365 1.00 82.31 71 LYS A O 1
ATOM 533 N N . ALA A 1 72 ? 5.609 -4.256 -20.984 1.00 80.75 72 ALA A N 1
ATOM 534 C CA . ALA A 1 72 ? 5.336 -2.928 -20.437 1.00 80.75 72 ALA A CA 1
ATOM 535 C C . ALA A 1 72 ? 3.834 -2.597 -20.445 1.00 80.75 72 ALA A C 1
ATOM 537 O O . ALA A 1 72 ? 3.329 -2.053 -19.464 1.00 80.75 72 ALA A O 1
ATOM 538 N N . LEU A 1 73 ? 3.114 -2.982 -21.504 1.00 81.81 73 LEU A N 1
ATOM 539 C CA . LEU A 1 73 ? 1.664 -2.820 -21.599 1.00 81.81 73 LEU A CA 1
ATOM 540 C C . LEU A 1 73 ? 0.928 -3.622 -20.517 1.00 81.81 73 LEU A C 1
ATOM 542 O O . LEU A 1 73 ? 0.083 -3.075 -19.814 1.00 81.81 73 LEU A O 1
ATOM 546 N N . LEU A 1 74 ? 1.281 -4.898 -20.338 1.00 84.00 74 LEU A N 1
ATOM 547 C CA . LEU A 1 74 ? 0.690 -5.742 -19.296 1.00 84.00 74 LEU A CA 1
ATOM 548 C C . LEU A 1 74 ? 1.007 -5.220 -17.891 1.00 84.00 74 LEU A C 1
ATOM 550 O O . LEU A 1 74 ? 0.131 -5.198 -17.031 1.00 84.00 74 LEU A O 1
ATOM 554 N N . ASN A 1 75 ? 2.232 -4.743 -17.665 1.00 91.06 75 ASN A N 1
ATOM 555 C CA . ASN A 1 75 ? 2.605 -4.108 -16.403 1.00 91.06 75 ASN A CA 1
ATOM 556 C C . ASN A 1 75 ? 1.757 -2.864 -16.123 1.00 91.06 75 ASN A C 1
ATOM 558 O O . ASN A 1 75 ? 1.339 -2.661 -14.987 1.00 91.06 75 ASN A O 1
ATOM 562 N N . TYR A 1 76 ? 1.485 -2.051 -17.146 1.00 90.25 76 TYR A N 1
ATOM 563 C CA . TYR A 1 76 ? 0.602 -0.896 -17.023 1.00 90.25 76 TYR A CA 1
ATOM 564 C C . TYR A 1 76 ? -0.831 -1.315 -16.672 1.00 90.25 76 TYR A C 1
ATOM 566 O O . TYR A 1 76 ? -1.391 -0.799 -15.709 1.00 90.25 76 TYR A O 1
ATOM 574 N N . MET A 1 77 ? -1.399 -2.292 -17.387 1.00 89.75 77 MET A N 1
ATOM 575 C CA . MET A 1 77 ? -2.737 -2.821 -17.086 1.00 89.75 77 MET A CA 1
ATOM 576 C C . MET A 1 77 ? -2.826 -3.344 -15.648 1.00 89.75 77 MET A C 1
ATOM 578 O O . MET A 1 77 ? -3.757 -3.007 -14.921 1.00 89.75 77 MET A O 1
ATOM 582 N N . ASN A 1 78 ? -1.826 -4.110 -15.208 1.00 94.44 78 ASN A N 1
ATOM 583 C CA . ASN A 1 78 ? -1.761 -4.624 -13.844 1.00 94.44 78 ASN A CA 1
ATOM 584 C C . ASN A 1 78 ? -1.641 -3.501 -12.803 1.00 94.44 78 ASN A C 1
ATOM 586 O O . ASN A 1 78 ? -2.256 -3.571 -11.745 1.00 94.44 78 ASN A O 1
ATOM 590 N N . LEU A 1 79 ? -0.880 -2.443 -13.097 1.00 93.50 79 LEU A N 1
ATOM 591 C CA . LEU A 1 79 ? -0.759 -1.283 -12.213 1.00 93.50 79 LEU A CA 1
ATOM 592 C C . LEU A 1 79 ? -2.096 -0.546 -12.055 1.00 93.50 79 LEU A C 1
ATOM 594 O O . LEU A 1 79 ? -2.438 -0.157 -10.942 1.00 93.50 79 LEU A O 1
ATOM 598 N N . VAL A 1 80 ? -2.871 -0.407 -13.134 1.00 94.06 80 VAL A N 1
ATOM 599 C CA . VAL A 1 80 ? -4.221 0.180 -13.084 1.00 94.06 80 VAL A CA 1
ATOM 600 C C . VAL A 1 80 ? -5.171 -0.692 -12.260 1.00 94.06 80 VAL A C 1
ATOM 602 O O . VAL A 1 80 ? -5.862 -0.174 -11.386 1.00 94.06 80 VAL A O 1
ATOM 605 N N . LEU A 1 81 ? -5.169 -2.011 -12.479 1.00 95.38 81 LEU A N 1
ATOM 606 C CA . LEU A 1 81 ? -5.989 -2.946 -11.699 1.00 95.38 81 LEU A CA 1
ATOM 607 C C . LEU A 1 81 ? -5.620 -2.922 -10.214 1.00 95.38 81 LEU A C 1
ATOM 609 O O . LEU A 1 81 ? -6.499 -2.880 -9.357 1.00 95.38 81 LEU A O 1
ATOM 613 N N . LYS A 1 82 ? -4.323 -2.880 -9.901 1.00 95.62 82 LYS A N 1
ATOM 614 C CA . LYS A 1 82 ? -3.845 -2.777 -8.524 1.00 95.62 82 LYS A CA 1
ATOM 615 C C . LYS A 1 82 ? -4.263 -1.457 -7.879 1.00 95.62 82 LYS A C 1
ATOM 617 O O . LYS A 1 82 ? -4.687 -1.462 -6.732 1.00 95.62 82 LYS A O 1
ATOM 622 N N . ALA A 1 83 ? -4.191 -0.343 -8.606 1.00 92.06 83 ALA A N 1
ATOM 623 C CA . ALA A 1 83 ? -4.666 0.943 -8.103 1.00 92.06 83 ALA A CA 1
ATOM 624 C C . ALA A 1 83 ? -6.176 0.912 -7.807 1.00 92.06 83 ALA A C 1
ATOM 626 O O . ALA A 1 83 ? -6.605 1.390 -6.759 1.00 92.06 83 ALA A O 1
ATOM 627 N N . GLN A 1 84 ? -6.978 0.299 -8.684 1.00 95.00 84 GLN A N 1
ATOM 628 C CA . GLN A 1 84 ? -8.410 0.107 -8.447 1.00 95.00 84 GLN A CA 1
ATOM 629 C C . GLN A 1 84 ? -8.670 -0.755 -7.205 1.00 95.00 84 GLN A C 1
ATOM 631 O O . GLN A 1 84 ? -9.499 -0.386 -6.372 1.00 95.00 84 GLN A O 1
ATOM 636 N N . GLN A 1 85 ? -7.944 -1.866 -7.066 1.00 96.50 85 GLN A N 1
ATOM 637 C CA . GLN A 1 85 ? -8.025 -2.729 -5.893 1.00 96.50 85 GLN A CA 1
ATOM 638 C C . GLN A 1 85 ? -7.673 -1.955 -4.615 1.00 96.50 85 GLN A C 1
ATOM 640 O O . GLN A 1 85 ? -8.449 -1.968 -3.669 1.00 96.50 85 GLN A O 1
ATOM 645 N N . GLU A 1 86 ? -6.562 -1.209 -4.599 1.00 95.19 86 GLU A N 1
ATOM 646 C CA . GLU A 1 86 ? -6.156 -0.412 -3.435 1.00 95.19 86 GLU A CA 1
ATOM 647 C C . GLU A 1 86 ? -7.225 0.621 -3.042 1.00 95.19 86 GLU A C 1
ATOM 649 O O . GLU A 1 86 ? -7.474 0.829 -1.856 1.00 95.19 86 GLU A O 1
ATOM 654 N N . VAL A 1 87 ? -7.894 1.266 -4.003 1.00 95.56 87 VAL A N 1
ATOM 655 C CA . VAL A 1 87 ? -9.006 2.184 -3.702 1.00 95.56 87 VAL A CA 1
ATOM 656 C C . VAL A 1 87 ? -10.172 1.434 -3.056 1.00 95.56 87 VAL A C 1
ATOM 658 O O . VAL A 1 87 ? -10.690 1.875 -2.030 1.00 95.56 87 VAL A O 1
ATOM 661 N N . GLN A 1 88 ? -10.572 0.298 -3.625 1.00 96.12 88 GLN A N 1
ATOM 662 C CA . GLN A 1 88 ? -11.699 -0.486 -3.125 1.00 96.12 88 GLN A CA 1
ATOM 663 C C . GLN A 1 88 ? -11.433 -1.080 -1.735 1.00 96.12 88 GLN A C 1
ATOM 665 O O . GLN A 1 88 ? -12.305 -1.001 -0.865 1.00 96.12 88 GLN A O 1
ATOM 670 N N . ASP A 1 89 ? -10.232 -1.604 -1.502 1.00 96.75 89 ASP A N 1
ATOM 671 C CA . ASP A 1 89 ? -9.807 -2.153 -0.213 1.00 96.75 89 ASP A CA 1
ATOM 672 C C . ASP A 1 89 ? -9.856 -1.067 0.871 1.00 96.75 89 ASP A C 1
ATOM 674 O O . ASP A 1 89 ? -10.410 -1.282 1.948 1.00 96.75 89 ASP A O 1
ATOM 678 N N . ASN A 1 90 ? -9.371 0.144 0.570 1.00 96.31 90 ASN A N 1
ATOM 679 C CA . ASN A 1 90 ? -9.370 1.249 1.533 1.00 96.31 90 ASN A CA 1
ATOM 680 C C . ASN A 1 90 ? -10.770 1.831 1.797 1.00 96.31 90 ASN A C 1
ATOM 682 O O . ASN A 1 90 ? -11.067 2.208 2.932 1.00 96.31 90 ASN A O 1
ATOM 686 N N . ILE A 1 91 ? -11.653 1.887 0.789 1.00 96.56 91 ILE A N 1
ATOM 687 C CA . ILE A 1 91 ? -13.069 2.249 1.000 1.00 96.56 91 ILE A CA 1
ATOM 688 C C . ILE A 1 91 ? -13.733 1.226 1.921 1.00 96.56 91 ILE A C 1
ATOM 690 O O . ILE A 1 91 ? -14.419 1.605 2.871 1.00 96.56 91 ILE A O 1
ATOM 694 N N . THR A 1 92 ? -13.515 -0.061 1.649 1.00 97.81 92 THR A N 1
ATOM 695 C CA . THR A 1 92 ? -14.091 -1.156 2.434 1.00 97.81 92 THR A CA 1
ATOM 696 C C . THR A 1 92 ? -13.592 -1.094 3.872 1.00 97.81 92 THR A C 1
ATOM 698 O O . THR A 1 92 ? -14.409 -1.033 4.785 1.00 97.81 92 THR A O 1
ATOM 701 N N . ALA A 1 93 ? -12.279 -0.956 4.078 1.00 97.12 93 ALA A N 1
ATOM 702 C CA . ALA A 1 93 ? -11.678 -0.808 5.401 1.00 97.12 93 ALA A CA 1
ATOM 703 C C . ALA A 1 93 ? -12.259 0.383 6.182 1.00 97.12 93 ALA A C 1
ATOM 705 O O . ALA A 1 93 ? -12.574 0.257 7.361 1.00 97.12 93 ALA A O 1
ATOM 706 N N . PHE A 1 94 ? -12.465 1.533 5.533 1.00 97.19 94 PHE A N 1
ATOM 707 C CA . PHE A 1 94 ? -13.063 2.705 6.180 1.00 97.19 94 PHE A CA 1
ATOM 708 C C . PHE A 1 94 ? -14.514 2.461 6.616 1.00 97.19 94 PHE A C 1
ATOM 710 O O . PHE A 1 94 ? -14.920 2.851 7.715 1.00 97.19 94 PHE A O 1
ATOM 717 N N . VAL A 1 95 ? -15.310 1.836 5.747 1.00 97.56 95 VAL A N 1
ATOM 718 C CA . VAL A 1 95 ? -16.714 1.522 6.030 1.00 97.56 95 VAL A CA 1
ATOM 719 C C . VAL A 1 95 ? -16.816 0.476 7.140 1.00 97.56 95 VAL A C 1
ATOM 721 O O . VAL A 1 95 ? -17.573 0.673 8.091 1.00 97.56 95 VAL A O 1
ATOM 724 N N . GLU A 1 96 ? -16.032 -0.596 7.060 1.00 97.44 96 GLU A N 1
ATOM 725 C CA . GLU A 1 96 ? -15.994 -1.655 8.066 1.00 97.44 96 GLU A CA 1
ATOM 726 C C . GLU A 1 96 ? -15.506 -1.138 9.419 1.00 97.44 96 GLU A C 1
ATOM 728 O O . GLU A 1 96 ? -16.161 -1.411 10.422 1.00 97.44 96 GLU A O 1
ATOM 733 N N . ALA A 1 97 ? -14.453 -0.315 9.463 1.00 97.44 97 ALA A N 1
ATOM 734 C CA . ALA A 1 97 ? -13.980 0.311 10.699 1.00 97.44 97 ALA A CA 1
ATOM 735 C C . ALA A 1 97 ? -15.075 1.173 11.347 1.00 97.44 97 ALA A C 1
ATOM 737 O O . ALA A 1 97 ? -15.313 1.092 12.552 1.00 97.44 97 ALA A O 1
ATOM 738 N N . LYS A 1 98 ? -15.835 1.940 10.550 1.00 97.81 98 LYS A N 1
ATOM 739 C CA . LYS A 1 98 ? -16.993 2.690 11.062 1.00 97.81 98 LYS A CA 1
ATOM 740 C C . LYS A 1 98 ? -18.079 1.780 11.632 1.00 97.81 98 LYS A C 1
ATOM 742 O O . LYS A 1 98 ? -18.618 2.085 12.699 1.00 97.81 98 LYS A O 1
ATOM 747 N N . MET A 1 99 ? -18.420 0.689 10.945 1.00 98.06 99 MET A N 1
ATOM 748 C CA . MET A 1 99 ? -19.409 -0.269 11.450 1.00 98.06 99 MET A CA 1
ATOM 749 C C . MET A 1 99 ? -18.918 -0.949 12.734 1.00 98.06 99 MET A C 1
ATOM 751 O O . MET A 1 99 ? -19.660 -1.022 13.716 1.00 98.06 99 MET A O 1
ATOM 755 N N . ALA A 1 100 ? -17.659 -1.384 12.763 1.00 97.62 100 ALA A N 1
ATOM 756 C CA . ALA A 1 100 ? -17.023 -1.991 13.923 1.00 97.62 100 ALA A CA 1
ATOM 757 C C . ALA A 1 100 ? -17.059 -1.047 15.132 1.00 97.62 100 ALA A C 1
ATOM 759 O O . ALA A 1 100 ? -17.540 -1.452 16.191 1.00 97.62 100 ALA A O 1
ATOM 760 N N . THR A 1 101 ? -16.700 0.232 14.973 1.00 98.25 101 THR A N 1
ATOM 761 C CA . THR A 1 101 ? -16.781 1.243 16.042 1.00 98.25 101 THR A CA 1
ATOM 762 C C . THR A 1 101 ? -18.204 1.385 16.586 1.00 98.25 101 THR A C 1
ATOM 764 O O . THR A 1 101 ? -18.400 1.470 17.802 1.00 98.25 101 THR A O 1
ATOM 767 N N . GLN A 1 102 ? -19.231 1.356 15.729 1.00 98.19 102 GLN A N 1
ATOM 768 C CA . GLN A 1 102 ? -20.628 1.409 16.178 1.00 98.19 102 GLN A CA 1
ATOM 769 C C . GLN A 1 102 ? -21.014 0.190 17.030 1.00 98.19 102 GLN A C 1
ATOM 771 O O . GLN A 1 102 ? -21.650 0.347 18.079 1.00 98.19 102 GLN A O 1
ATOM 776 N N . PHE A 1 103 ? -20.635 -1.022 16.613 1.00 98.25 103 PHE A N 1
ATOM 777 C CA . PHE A 1 103 ? -20.911 -2.239 17.381 1.00 98.25 103 PHE A CA 1
ATOM 778 C C . PHE A 1 103 ? -20.101 -2.295 18.679 1.00 98.25 103 PHE A C 1
ATOM 780 O O . PHE A 1 103 ? -20.661 -2.585 19.738 1.00 98.25 103 PHE A O 1
ATOM 787 N N . LEU A 1 104 ? -18.821 -1.931 18.631 1.00 98.25 104 LEU A N 1
ATOM 788 C CA . LEU A 1 104 ? -17.929 -1.884 19.787 1.00 98.25 104 LEU A CA 1
ATOM 789 C C . LEU A 1 104 ? -18.362 -0.827 20.803 1.00 98.25 104 LEU A C 1
ATOM 791 O O . LEU A 1 104 ? -18.270 -1.064 22.001 1.00 98.25 104 LEU A O 1
ATOM 795 N N . THR A 1 105 ? -18.952 0.286 20.363 1.00 98.31 105 THR A N 1
ATOM 796 C CA . THR A 1 105 ? -19.556 1.275 21.268 1.00 98.31 105 THR A CA 1
ATOM 797 C C . THR A 1 105 ? -20.718 0.666 22.060 1.00 98.31 105 THR A C 1
ATOM 799 O O . THR A 1 105 ? -20.833 0.870 23.272 1.00 98.31 105 THR A O 1
ATOM 802 N N . LYS A 1 106 ? -21.587 -0.118 21.403 1.00 98.19 106 LYS A N 1
ATOM 803 C CA . LYS A 1 106 ? -22.690 -0.834 22.072 1.00 98.19 106 LYS A CA 1
ATOM 804 C C . LYS A 1 106 ? -22.161 -1.931 23.002 1.00 98.19 106 LYS A C 1
ATOM 806 O O . LYS A 1 106 ? -22.661 -2.074 24.122 1.00 98.19 106 LYS A O 1
ATOM 811 N N . ALA A 1 107 ? -21.138 -2.665 22.567 1.00 97.75 107 ALA A N 1
ATOM 812 C CA . ALA A 1 107 ? -20.480 -3.688 23.370 1.00 97.75 107 ALA A CA 1
ATOM 813 C C . ALA A 1 107 ? -19.826 -3.080 24.619 1.00 97.75 107 ALA A C 1
ATOM 815 O O . ALA A 1 107 ? -20.038 -3.589 25.714 1.00 97.75 107 ALA A O 1
ATOM 816 N N . ASN A 1 108 ? -19.131 -1.947 24.488 1.00 98.12 108 ASN A N 1
ATOM 817 C CA . ASN A 1 108 ? -18.472 -1.256 25.596 1.00 98.12 108 ASN A CA 1
ATOM 818 C C . ASN A 1 108 ? -19.492 -0.797 26.647 1.00 98.12 108 ASN A C 1
ATOM 820 O O . ASN A 1 108 ? -19.338 -1.065 27.835 1.00 98.12 108 ASN A O 1
ATOM 824 N N . ARG A 1 109 ? -20.612 -0.200 26.210 1.00 97.94 109 ARG A N 1
ATOM 825 C CA . ARG A 1 109 ? -21.724 0.157 27.113 1.00 97.94 109 ARG A CA 1
ATOM 826 C C . ARG A 1 109 ? -22.276 -1.059 27.861 1.00 97.94 109 ARG A C 1
ATOM 828 O O . ARG A 1 109 ? -22.631 -0.943 29.031 1.00 97.94 109 ARG A O 1
ATOM 835 N N . SER A 1 110 ? -22.362 -2.206 27.192 1.00 97.81 110 SER A N 1
ATOM 836 C CA . SER A 1 110 ? -22.848 -3.453 27.792 1.00 97.81 110 SER A CA 1
ATOM 837 C C . SER A 1 110 ? -21.833 -4.039 28.776 1.00 97.81 110 SER A C 1
ATOM 839 O O . SER A 1 110 ? -22.222 -4.453 29.864 1.00 97.81 110 SER A O 1
ATOM 841 N N . ALA A 1 111 ? -20.539 -3.992 28.452 1.00 97.31 111 ALA A N 1
ATOM 842 C CA . ALA A 1 111 ? -19.459 -4.439 29.327 1.00 97.31 111 ALA A CA 1
ATOM 843 C C . ALA A 1 111 ? -19.374 -3.595 30.611 1.00 97.31 111 ALA A C 1
ATOM 845 O O . ALA A 1 111 ? -19.320 -4.158 31.699 1.00 97.31 111 ALA A O 1
ATOM 846 N N . ILE A 1 112 ? -19.494 -2.264 30.506 1.00 97.75 112 ILE A N 1
ATOM 847 C CA . ILE A 1 112 ? -19.550 -1.353 31.665 1.00 97.75 112 ILE A CA 1
ATOM 848 C C . ILE A 1 112 ? -20.739 -1.695 32.578 1.00 97.75 112 ILE A C 1
ATOM 850 O O . ILE A 1 112 ? -20.611 -1.726 33.803 1.00 97.75 112 ILE A O 1
ATOM 854 N N . ARG A 1 113 ? -21.916 -1.969 31.995 1.00 97.62 113 ARG A N 1
ATOM 855 C CA . ARG A 1 113 ? -23.098 -2.398 32.765 1.00 97.62 113 ARG A CA 1
ATOM 856 C C . ARG A 1 113 ? -22.876 -3.755 33.435 1.00 97.62 113 ARG A C 1
ATOM 858 O O . ARG A 1 113 ? -23.265 -3.915 34.588 1.00 97.62 113 ARG A O 1
ATOM 865 N N . GLY A 1 114 ? -22.241 -4.698 32.738 1.00 96.38 114 GLY A N 1
ATOM 866 C CA . GLY A 1 114 ? -21.884 -6.015 33.266 1.00 96.38 114 GLY A CA 1
ATOM 867 C C . GLY A 1 114 ? -20.931 -5.927 34.457 1.00 96.38 114 GLY A C 1
ATOM 868 O O . GLY A 1 114 ? -21.209 -6.525 35.494 1.00 96.38 114 GLY A O 1
ATOM 869 N N . LEU A 1 115 ? -19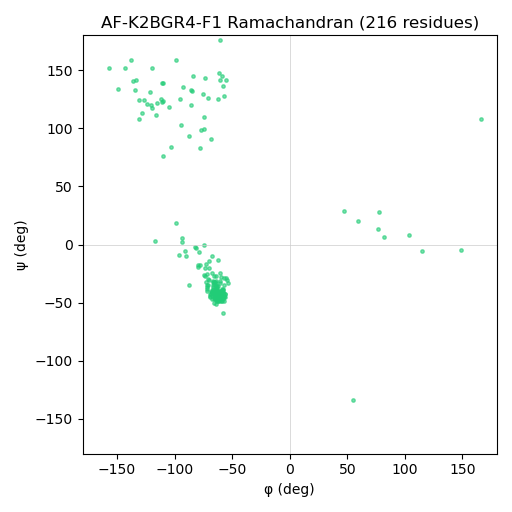.878 -5.109 34.355 1.00 97.25 115 LEU A N 1
ATOM 870 C CA 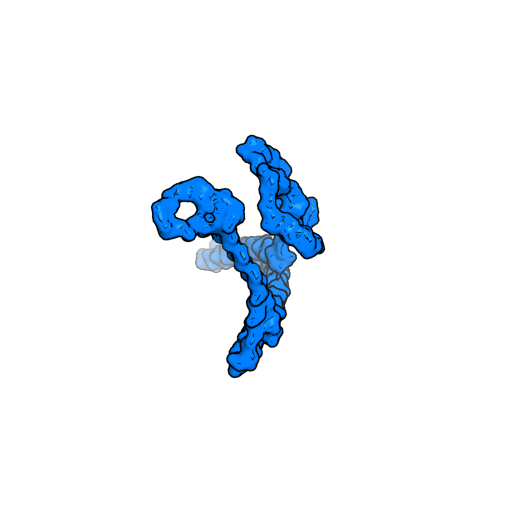. LEU A 1 115 ? -18.967 -4.853 35.472 1.00 97.25 115 LEU A CA 1
ATOM 871 C C . LEU A 1 115 ? -19.703 -4.232 36.662 1.00 97.25 115 LEU A C 1
ATOM 873 O O . LEU A 1 115 ? -19.544 -4.684 37.794 1.00 97.25 115 LEU A O 1
ATOM 877 N N . LYS A 1 116 ? -20.553 -3.227 36.416 1.00 97.19 116 LYS A N 1
ATOM 878 C CA . LYS A 1 116 ? -21.345 -2.599 37.480 1.00 97.19 116 LYS A CA 1
ATOM 879 C C . LYS A 1 116 ? -22.222 -3.619 38.212 1.00 97.19 116 LYS A C 1
ATOM 881 O O . LYS A 1 116 ? -22.302 -3.565 39.435 1.00 97.19 116 LYS A O 1
ATOM 886 N N . LEU A 1 117 ? -22.856 -4.544 37.489 1.00 96.69 117 LEU A N 1
ATOM 887 C CA . LEU A 1 117 ? -23.671 -5.599 38.091 1.00 96.69 117 LEU A CA 1
ATOM 888 C C . LEU A 1 117 ? -22.822 -6.590 38.899 1.00 96.69 117 LEU A C 1
ATOM 890 O O . LEU A 1 117 ? -23.199 -6.921 40.018 1.00 96.69 117 LEU A O 1
ATOM 894 N N . ALA A 1 118 ? -21.673 -7.021 38.371 1.00 96.00 118 ALA A N 1
ATOM 895 C CA . ALA A 1 118 ? -20.756 -7.908 39.089 1.00 96.00 118 ALA A CA 1
ATOM 896 C C . ALA A 1 118 ? -20.263 -7.276 40.403 1.00 96.00 118 ALA A C 1
ATOM 898 O O . ALA A 1 118 ? -20.238 -7.937 41.438 1.00 96.00 118 ALA A O 1
ATOM 899 N N . LEU A 1 119 ? -19.950 -5.975 40.387 1.00 96.38 119 LEU A N 1
ATOM 900 C CA . LEU A 1 119 ? -19.561 -5.224 41.582 1.00 96.38 119 LEU A CA 1
ATOM 901 C C . LEU A 1 119 ? -20.685 -5.125 42.621 1.00 96.38 119 LEU A C 1
ATOM 903 O O . LEU A 1 119 ? -20.399 -5.173 43.814 1.00 96.38 119 LEU A O 1
ATOM 907 N N . ILE A 1 120 ? -21.941 -4.970 42.190 1.00 96.62 120 ILE A N 1
ATOM 908 C CA . ILE A 1 120 ? -23.098 -4.952 43.100 1.00 96.62 120 ILE A CA 1
ATOM 909 C C . ILE A 1 120 ? -23.243 -6.314 43.784 1.00 96.62 120 ILE A C 1
ATOM 911 O O . ILE A 1 120 ? -23.230 -6.364 45.009 1.00 96.62 120 ILE A O 1
ATOM 915 N N . ARG A 1 121 ? -23.255 -7.410 43.015 1.00 94.94 121 ARG A N 1
ATOM 916 C CA . ARG A 1 121 ? -23.394 -8.776 43.554 1.00 94.94 121 ARG A CA 1
ATOM 917 C C . ARG A 1 121 ? -22.276 -9.154 44.520 1.00 94.94 121 ARG A C 1
ATOM 919 O O . ARG A 1 121 ? -22.533 -9.749 45.559 1.00 94.94 121 ARG A O 1
ATOM 926 N N . TYR A 1 122 ? -21.043 -8.757 44.208 1.00 96.25 122 TYR A N 1
ATOM 927 C CA . TYR A 1 122 ? -19.912 -8.939 45.115 1.00 96.25 122 TYR A CA 1
ATOM 928 C C . TYR A 1 122 ? -20.095 -8.160 46.428 1.00 96.25 122 TYR A C 1
ATOM 930 O O . TYR A 1 122 ? -19.869 -8.701 47.505 1.00 96.25 122 TYR A O 1
ATOM 938 N N . ARG A 1 123 ? -20.546 -6.898 46.362 1.00 94.31 123 ARG A N 1
ATOM 939 C CA . ARG A 1 123 ? -20.797 -6.068 47.558 1.00 94.31 123 ARG A CA 1
ATOM 940 C C . ARG A 1 123 ? -21.952 -6.578 48.413 1.00 94.31 123 ARG A C 1
ATOM 942 O O . ARG A 1 123 ? -21.918 -6.402 49.625 1.00 94.31 123 ARG A O 1
ATOM 949 N N . GLU A 1 124 ? -22.952 -7.182 47.786 1.00 95.25 124 GLU A N 1
ATOM 950 C CA . GLU A 1 124 ? -24.087 -7.823 48.456 1.00 95.25 124 GLU A CA 1
ATOM 951 C C . GLU A 1 124 ? -23.732 -9.219 49.002 1.00 95.25 124 GLU A C 1
ATOM 953 O O . GLU A 1 124 ? -24.520 -9.808 49.735 1.00 95.25 124 GLU A O 1
ATOM 958 N N . GLY A 1 125 ? -22.531 -9.731 48.700 1.00 92.69 125 GLY A N 1
ATOM 959 C CA . GLY A 1 125 ? -22.057 -11.038 49.157 1.00 92.69 125 GLY A CA 1
ATOM 960 C C . GLY A 1 125 ? -22.655 -12.224 48.395 1.00 92.69 125 GLY A C 1
ATOM 961 O O . GLY A 1 125 ? -22.525 -13.357 48.848 1.00 92.69 125 GLY A O 1
ATOM 962 N N . GLU A 1 126 ? -23.301 -11.993 47.247 1.00 91.62 126 GLU A N 1
ATOM 963 C CA . GLU A 1 126 ? -23.921 -13.050 46.433 1.00 91.62 126 GLU A CA 1
ATOM 964 C C . GLU A 1 126 ? -22.897 -13.896 45.660 1.00 91.62 126 GLU A C 1
ATOM 966 O O . GLU A 1 126 ? -23.176 -15.039 45.297 1.00 91.62 126 GLU A O 1
ATOM 971 N N . THR A 1 127 ? -21.728 -13.330 45.345 1.00 90.38 127 THR A N 1
ATOM 972 C CA . THR A 1 127 ? -20.695 -13.983 44.530 1.00 90.38 127 THR A CA 1
ATOM 973 C C . THR A 1 127 ? -19.294 -13.638 45.018 1.00 90.38 127 THR A C 1
ATOM 975 O O . THR A 1 127 ? -19.068 -12.524 45.489 1.00 90.38 127 THR A O 1
ATOM 978 N N . ASP A 1 128 ? -18.332 -14.536 44.789 1.00 91.75 128 ASP A N 1
ATOM 979 C CA . ASP A 1 128 ? -16.899 -14.269 44.984 1.00 91.75 128 ASP A CA 1
ATOM 980 C C . ASP A 1 128 ? -16.389 -13.113 44.097 1.00 91.75 128 ASP A C 1
ATOM 982 O O . ASP A 1 128 ? -17.110 -12.580 43.254 1.00 91.75 128 ASP A O 1
ATOM 986 N N . PHE A 1 129 ? -15.120 -12.716 44.251 1.00 93.81 129 PHE A N 1
ATOM 987 C CA . PHE A 1 129 ? -14.525 -11.615 43.476 1.00 93.81 129 PHE A CA 1
ATOM 988 C C . PHE A 1 129 ? -14.135 -11.998 42.031 1.00 93.81 129 PHE A C 1
ATOM 990 O O . PHE A 1 129 ? -13.977 -11.134 41.170 1.00 93.81 129 PHE A O 1
ATOM 997 N N . THR A 1 130 ? -14.008 -13.290 41.712 1.00 95.75 130 THR A N 1
ATOM 998 C CA . THR A 1 130 ? -13.597 -13.771 40.377 1.00 95.75 130 THR A CA 1
ATOM 999 C C . THR A 1 130 ? -14.477 -13.266 39.216 1.00 95.75 130 THR A C 1
ATOM 1001 O O . THR A 1 130 ? -13.924 -12.856 38.193 1.00 95.75 130 THR A O 1
ATOM 1004 N N . PRO A 1 131 ? -15.822 -13.220 39.320 1.00 94.31 131 PRO A N 1
ATOM 1005 C CA . PRO A 1 131 ? -16.684 -12.617 38.302 1.00 94.31 131 PRO A CA 1
ATOM 1006 C C . PRO A 1 131 ? -16.411 -11.127 38.055 1.00 94.31 131 PRO A C 1
ATOM 1008 O O . PRO A 1 131 ? -16.569 -10.677 36.922 1.00 94.31 131 PRO A O 1
ATOM 1011 N N . VAL A 1 132 ? -15.979 -10.372 39.075 1.00 95.94 132 VAL A N 1
ATOM 1012 C CA . VAL A 1 132 ? -15.596 -8.957 38.926 1.00 95.94 132 VAL A CA 1
ATOM 1013 C C . VAL A 1 132 ? -14.351 -8.850 38.052 1.00 95.94 132 VAL A C 1
ATOM 1015 O O . VAL A 1 132 ? -14.383 -8.144 37.049 1.00 95.94 132 VAL A O 1
ATOM 1018 N N . LEU A 1 133 ? -13.304 -9.622 38.360 1.00 97.00 133 LEU A N 1
ATOM 1019 C CA . LEU A 1 133 ? -12.071 -9.669 37.562 1.00 97.00 133 LEU A CA 1
ATOM 1020 C C . LEU A 1 133 ? -12.334 -10.060 36.102 1.00 97.00 133 LEU A C 1
ATOM 1022 O O . LEU A 1 133 ? -11.823 -9.420 35.184 1.00 97.00 133 LEU A O 1
ATOM 1026 N N . ASN A 1 134 ? -13.174 -11.073 35.872 1.00 96.75 134 ASN A N 1
ATOM 1027 C CA . ASN A 1 134 ? -13.550 -11.485 34.518 1.00 96.75 134 ASN A CA 1
ATOM 1028 C C . ASN A 1 134 ? -14.306 -10.370 33.771 1.00 96.75 134 ASN A C 1
ATOM 1030 O O . ASN A 1 134 ? -14.069 -10.146 32.582 1.00 96.75 134 ASN A O 1
ATOM 1034 N N . ALA A 1 135 ? -15.203 -9.654 34.458 1.00 96.38 135 ALA A N 1
ATOM 1035 C CA . ALA A 1 135 ? -15.937 -8.534 33.878 1.00 96.38 135 ALA A CA 1
ATOM 1036 C C . ALA A 1 135 ? -15.024 -7.332 33.575 1.00 96.38 135 ALA A C 1
ATOM 1038 O O . ALA A 1 135 ? -15.164 -6.730 32.509 1.00 96.38 135 ALA A O 1
ATOM 1039 N N . GLU A 1 136 ? -14.064 -7.017 34.450 1.00 96.81 136 GLU A N 1
ATOM 1040 C CA . GLU A 1 136 ? -13.044 -5.987 34.206 1.00 96.81 136 GLU A CA 1
ATOM 1041 C C . GLU A 1 136 ? -12.169 -6.346 33.003 1.00 96.81 136 GLU A C 1
ATOM 1043 O O . GLU A 1 136 ? -11.989 -5.523 32.104 1.00 96.81 136 GL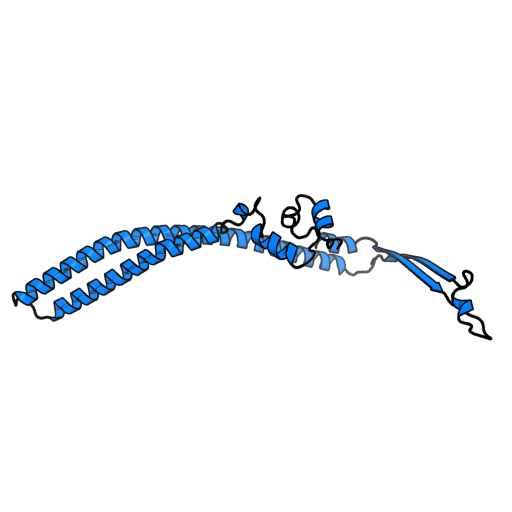U A O 1
ATOM 1048 N N . GLN A 1 137 ? -11.684 -7.589 32.927 1.00 97.81 137 GLN A N 1
ATOM 1049 C CA . GLN A 1 137 ? -10.877 -8.058 31.800 1.00 97.81 137 GLN A CA 1
ATOM 1050 C C . GLN A 1 137 ? -11.650 -7.965 30.477 1.00 97.81 137 GLN A C 1
ATOM 1052 O O . GLN A 1 137 ? -11.105 -7.520 29.462 1.00 97.81 137 GLN A O 1
ATOM 1057 N N . GLN A 1 138 ? -12.932 -8.341 30.482 1.00 96.81 138 GLN A N 1
ATOM 1058 C CA . GLN A 1 138 ? -13.787 -8.231 29.305 1.00 96.81 138 GLN A CA 1
ATOM 1059 C C . GLN A 1 138 ? -14.055 -6.771 28.922 1.00 96.81 138 GLN A C 1
ATOM 1061 O O . GLN A 1 138 ? -14.015 -6.443 27.734 1.00 96.81 138 GLN A O 1
ATOM 1066 N N . GLN A 1 139 ? -14.298 -5.883 29.892 1.00 97.44 139 GLN A N 1
ATOM 1067 C CA . GLN A 1 139 ? -14.445 -4.452 29.625 1.00 97.44 139 GLN A CA 1
ATOM 1068 C C . GLN A 1 139 ? -13.178 -3.880 28.991 1.00 97.44 139 GLN A C 1
ATOM 1070 O O . GLN A 1 139 ? -13.275 -3.215 27.962 1.00 97.44 139 GLN A O 1
ATOM 1075 N N . LEU A 1 140 ? -12.005 -4.169 29.560 1.00 97.81 140 LEU A N 1
ATOM 1076 C CA . LEU A 1 140 ? -10.725 -3.705 29.027 1.00 97.81 140 LEU A CA 1
ATOM 1077 C C . LEU A 1 140 ? -10.509 -4.197 27.596 1.00 97.81 140 LEU A C 1
ATOM 1079 O O . LEU A 1 140 ? -10.186 -3.395 26.726 1.00 97.81 140 LEU A O 1
ATOM 1083 N N . ARG A 1 141 ? -10.773 -5.480 27.315 1.00 98.00 141 ARG A N 1
ATOM 1084 C CA . ARG A 1 141 ? -10.675 -6.033 25.956 1.00 98.00 141 ARG A CA 1
ATOM 1085 C C . ARG A 1 141 ? -11.565 -5.272 24.969 1.00 98.00 141 ARG A C 1
ATOM 1087 O O . ARG A 1 141 ? -11.093 -4.881 23.905 1.00 98.00 141 ARG A O 1
ATOM 1094 N N . VAL A 1 142 ? -12.835 -5.048 25.313 1.00 97.88 142 VAL A N 1
ATOM 1095 C CA . VAL A 1 142 ? -13.781 -4.334 24.437 1.00 97.88 142 VAL A CA 1
ATOM 1096 C C . VAL A 1 142 ? -13.382 -2.868 24.261 1.00 97.88 142 VAL A C 1
ATOM 1098 O O . VAL A 1 142 ? -13.476 -2.342 23.154 1.00 97.88 142 VAL A O 1
ATOM 1101 N N . GLN A 1 143 ? -12.908 -2.216 25.322 1.00 97.56 143 GLN A N 1
ATOM 1102 C CA . GLN A 1 143 ? -12.445 -0.834 25.273 1.00 97.56 143 GLN A CA 1
ATOM 1103 C C . GLN A 1 143 ? -11.197 -0.688 24.394 1.00 97.56 143 GLN A C 1
ATOM 1105 O O . GLN A 1 143 ? -11.154 0.211 23.559 1.00 97.56 143 GLN A O 1
ATOM 1110 N N . SER A 1 144 ? -10.225 -1.598 24.504 1.00 98.12 144 SER A N 1
ATOM 1111 C CA . SER A 1 144 ? -9.060 -1.631 23.614 1.00 98.12 144 SER A CA 1
ATOM 1112 C C . SER A 1 144 ? -9.461 -1.852 22.156 1.00 98.12 144 SER A C 1
ATOM 1114 O O . SER A 1 144 ? -8.979 -1.141 21.279 1.00 98.12 144 SER A O 1
ATOM 1116 N N . SER A 1 145 ? -10.381 -2.783 21.878 1.00 97.62 145 SER A N 1
ATOM 1117 C CA . SER A 1 145 ? -10.892 -2.988 20.517 1.00 97.62 145 SER A CA 1
ATOM 1118 C C . SER A 1 145 ? -11.599 -1.749 19.965 1.00 97.62 145 SER A C 1
ATOM 1120 O O . SER A 1 145 ? -11.414 -1.428 18.794 1.00 97.62 145 SER A O 1
ATOM 1122 N N . LEU A 1 146 ? -12.381 -1.039 20.788 1.00 98.19 146 LEU A N 1
ATOM 1123 C CA . LEU A 1 146 ? -13.044 0.204 20.387 1.00 98.19 146 LEU A CA 1
ATOM 1124 C C . LEU A 1 146 ? -12.024 1.277 19.990 1.00 98.19 146 LEU A C 1
ATOM 1126 O O . LEU A 1 146 ? -12.153 1.850 18.913 1.00 98.19 146 LEU A O 1
ATOM 1130 N N . VAL A 1 147 ? -11.001 1.499 20.819 1.00 97.81 147 VAL A N 1
ATOM 1131 C CA . VAL A 1 147 ? -9.944 2.486 20.544 1.00 97.81 147 VAL A CA 1
ATOM 1132 C C . VAL A 1 147 ? -9.170 2.134 19.271 1.00 97.81 147 VAL A C 1
ATOM 1134 O O . VAL A 1 147 ? -8.913 3.015 18.455 1.00 97.81 147 VAL A O 1
ATOM 1137 N N . ASN A 1 148 ? -8.851 0.854 19.056 1.00 97.62 148 ASN A N 1
ATOM 1138 C CA . ASN A 1 148 ? -8.198 0.414 17.820 1.00 97.62 148 ASN A CA 1
ATOM 1139 C C . ASN A 1 148 ? -9.075 0.709 16.593 1.00 97.62 148 ASN A C 1
ATOM 1141 O O . ASN A 1 148 ? -8.610 1.341 15.652 1.00 97.62 148 ASN A O 1
ATOM 1145 N N . SER A 1 149 ? -10.364 0.356 16.650 1.00 97.25 149 SER A N 1
ATOM 1146 C CA . SER A 1 149 ? -11.317 0.620 15.564 1.00 97.25 149 SER A CA 1
ATOM 1147 C C . SER A 1 149 ? -11.496 2.119 15.289 1.00 97.25 149 SER A C 1
ATOM 1149 O O . SER A 1 149 ? -11.664 2.527 14.144 1.00 97.25 149 SER A O 1
ATOM 1151 N N . GLU A 1 150 ? -11.453 2.965 16.322 1.00 97.06 150 GLU A N 1
ATOM 1152 C CA . GLU A 1 150 ? -11.452 4.425 16.163 1.00 97.06 150 GLU A CA 1
ATOM 1153 C C . GLU A 1 150 ? -10.178 4.940 15.479 1.00 97.06 150 GLU A C 1
ATOM 1155 O O . GLU A 1 150 ? -10.262 5.889 14.700 1.00 97.06 150 GLU A O 1
ATOM 1160 N N . GLY A 1 151 ? -9.026 4.306 15.722 1.00 97.44 151 GLY A N 1
ATOM 1161 C CA . GLY A 1 151 ? -7.759 4.585 15.037 1.00 97.44 151 GLY A CA 1
ATOM 1162 C C . GLY A 1 151 ? -7.712 4.084 13.588 1.00 97.44 151 GLY A C 1
ATOM 1163 O O . GLY A 1 151 ? -7.126 4.743 12.726 1.00 97.44 151 GLY A O 1
ATOM 1164 N N . ASP A 1 152 ? -8.396 2.980 13.287 1.00 97.31 152 ASP A N 1
ATOM 1165 C CA . ASP A 1 152 ? -8.459 2.411 11.938 1.00 97.31 152 ASP A CA 1
ATOM 1166 C C . ASP A 1 152 ? -9.214 3.324 10.956 1.00 97.31 152 ASP A C 1
ATOM 1168 O O . ASP A 1 152 ? -8.868 3.396 9.777 1.00 97.31 152 ASP A O 1
ATOM 1172 N N . ILE A 1 153 ? -10.205 4.093 11.430 1.00 96.94 153 ILE A N 1
ATOM 1173 C CA . ILE A 1 153 ? -10.983 5.034 10.602 1.00 96.94 153 ILE A CA 1
ATOM 1174 C C . ILE A 1 153 ? -10.092 6.092 9.914 1.00 96.94 153 ILE A C 1
ATOM 1176 O O . ILE A 1 153 ? -10.124 6.181 8.681 1.00 96.94 153 ILE A O 1
ATOM 1180 N N . PRO A 1 154 ? -9.318 6.932 10.636 1.00 96.44 154 PRO A N 1
ATOM 1181 C CA . PRO A 1 154 ? -8.447 7.919 10.006 1.00 96.44 154 PRO A CA 1
ATOM 1182 C C . PRO A 1 154 ? -7.320 7.264 9.202 1.00 96.44 154 PRO A C 1
ATOM 1184 O O . PRO A 1 154 ? -6.940 7.801 8.162 1.00 96.44 154 PRO A O 1
ATOM 1187 N N . GLN A 1 155 ? -6.823 6.096 9.619 1.00 96.56 155 GLN A N 1
ATOM 1188 C CA . GLN A 1 155 ? -5.804 5.365 8.866 1.00 96.56 155 GLN A CA 1
ATOM 1189 C C . GLN A 1 155 ? -6.329 4.911 7.496 1.00 96.56 155 GLN A C 1
ATOM 1191 O O . GLN A 1 155 ? -5.681 5.165 6.478 1.00 96.56 155 GLN A O 1
ATOM 1196 N N . ALA A 1 156 ? -7.527 4.322 7.448 1.00 96.00 156 ALA A N 1
ATOM 1197 C CA . ALA A 1 156 ? -8.187 3.931 6.205 1.00 96.00 156 ALA A CA 1
ATOM 1198 C C . ALA A 1 156 ? -8.512 5.146 5.322 1.00 96.00 156 ALA A C 1
ATOM 1200 O O . ALA A 1 156 ? -8.340 5.094 4.105 1.00 96.00 156 ALA A O 1
ATOM 1201 N N . LEU A 1 157 ? -8.907 6.275 5.921 1.00 94.12 157 LEU A N 1
ATOM 1202 C CA . LEU A 1 157 ? -9.171 7.514 5.186 1.00 94.12 157 LEU A CA 1
ATOM 1203 C C . LEU A 1 157 ? -7.907 8.081 4.519 1.00 94.12 157 LEU A C 1
ATOM 1205 O O . LEU A 1 157 ? -7.938 8.453 3.345 1.00 94.12 157 LEU A O 1
ATOM 1209 N N . VAL A 1 158 ? -6.784 8.131 5.242 1.00 94.94 158 VAL A N 1
ATOM 1210 C CA . VAL A 1 158 ? -5.494 8.574 4.686 1.00 94.94 158 VAL A CA 1
ATOM 1211 C C . VAL A 1 158 ? -5.013 7.608 3.602 1.00 94.94 158 VAL A C 1
ATOM 1213 O O . VAL A 1 158 ? -4.524 8.045 2.557 1.00 94.94 158 VAL A O 1
ATOM 1216 N N . ALA A 1 159 ? -5.184 6.301 3.808 1.00 93.81 159 ALA A N 1
ATOM 1217 C CA . ALA A 1 159 ? -4.838 5.291 2.816 1.00 93.81 159 ALA A CA 1
ATOM 1218 C C . ALA A 1 159 ? -5.680 5.428 1.536 1.00 93.81 159 ALA A C 1
ATOM 1220 O O . ALA A 1 159 ? -5.120 5.383 0.440 1.00 93.81 159 ALA A O 1
ATOM 1221 N N . LEU A 1 160 ? -6.983 5.704 1.663 1.00 93.38 160 LEU A N 1
ATOM 1222 C CA . LEU A 1 160 ? -7.870 6.006 0.540 1.00 93.38 160 LEU A CA 1
ATOM 1223 C C . LEU A 1 160 ? -7.424 7.265 -0.213 1.00 93.38 160 LEU A C 1
ATOM 1225 O O . LEU A 1 160 ? -7.312 7.244 -1.438 1.00 93.38 160 LEU A O 1
ATOM 1229 N N . TYR A 1 161 ? -7.106 8.346 0.504 1.00 91.25 161 TYR A N 1
ATOM 1230 C CA . TYR A 1 161 ? -6.587 9.572 -0.109 1.00 91.25 161 TYR A CA 1
ATOM 1231 C C . TYR A 1 161 ? -5.298 9.311 -0.902 1.00 91.25 161 TYR A C 1
ATOM 1233 O O . TYR A 1 161 ? -5.142 9.794 -2.025 1.00 91.25 161 TYR A O 1
ATOM 1241 N N . ARG A 1 162 ? -4.389 8.495 -0.354 1.00 90.88 162 ARG A N 1
ATOM 1242 C CA . ARG A 1 162 ? -3.161 8.067 -1.036 1.00 90.88 162 ARG A CA 1
ATOM 1243 C C . ARG A 1 162 ? -3.465 7.239 -2.288 1.00 90.88 162 ARG A C 1
ATOM 1245 O O . ARG A 1 162 ? -2.872 7.511 -3.328 1.00 90.88 162 ARG A O 1
ATOM 1252 N N . ALA A 1 163 ? -4.382 6.274 -2.203 1.00 90.81 163 ALA A N 1
ATOM 1253 C CA . ALA A 1 163 ? -4.756 5.398 -3.317 1.00 90.81 163 ALA A CA 1
ATOM 1254 C C . ALA A 1 163 ? -5.404 6.167 -4.483 1.00 90.81 163 ALA A C 1
ATOM 1256 O O . ALA A 1 163 ? -5.152 5.860 -5.644 1.00 90.81 163 ALA A O 1
ATOM 1257 N N . LEU A 1 164 ? -6.155 7.233 -4.187 1.00 88.75 164 LEU A N 1
ATOM 1258 C CA . LEU A 1 164 ? -6.725 8.147 -5.188 1.00 88.75 164 LEU A CA 1
ATOM 1259 C C . LEU A 1 164 ? -5.689 9.097 -5.825 1.00 88.75 164 LEU A C 1
ATOM 1261 O O . LEU A 1 164 ? -6.036 9.910 -6.678 1.00 88.75 164 LEU A O 1
ATOM 1265 N N . GLY A 1 165 ? -4.414 9.013 -5.430 1.00 84.00 165 GLY A N 1
ATOM 1266 C CA . GLY A 1 165 ? -3.326 9.817 -5.990 1.00 84.00 165 GLY A CA 1
ATOM 1267 C C . GLY A 1 165 ? -2.861 10.976 -5.106 1.00 84.00 165 GLY A C 1
ATOM 1268 O O . GLY A 1 165 ? -2.053 11.793 -5.550 1.00 84.00 165 GLY A O 1
ATOM 1269 N N . GLY A 1 166 ? -3.331 11.081 -3.860 1.00 76.56 166 GLY A N 1
ATOM 1270 C CA . GLY A 1 166 ? -2.737 11.954 -2.840 1.00 76.56 166 GLY A CA 1
ATOM 1271 C C . GLY A 1 166 ? -2.700 13.451 -3.182 1.00 76.56 166 GLY A C 1
ATOM 1272 O O . GLY A 1 166 ? -1.882 14.185 -2.623 1.00 76.56 166 GLY A O 1
ATOM 1273 N N . GLY A 1 167 ? -3.540 13.905 -4.120 1.00 70.81 167 GLY A N 1
ATOM 1274 C CA . GLY A 1 167 ? -3.631 15.307 -4.533 1.00 70.81 167 GLY A CA 1
ATOM 1275 C C . GLY A 1 167 ? -2.514 15.787 -5.463 1.00 70.81 167 GLY A C 1
ATOM 1276 O O . GLY A 1 167 ? -2.183 16.970 -5.449 1.00 70.81 167 GLY A O 1
ATOM 1277 N N . TRP A 1 168 ? -1.905 14.915 -6.275 1.00 65.81 168 TRP A N 1
ATOM 1278 C CA . TRP A 1 168 ? -0.844 15.357 -7.189 1.00 65.81 168 TRP A CA 1
ATOM 1279 C C . TRP A 1 168 ? -1.299 16.352 -8.263 1.00 65.81 168 TRP A C 1
ATOM 1281 O O . TRP A 1 168 ? -0.502 17.197 -8.664 1.00 65.81 168 TRP A O 1
ATOM 1291 N N . GLU A 1 169 ? -2.575 16.325 -8.655 1.00 58.62 169 GLU A N 1
ATOM 1292 C CA . GLU A 1 169 ? -3.158 17.315 -9.568 1.00 58.62 169 GLU A CA 1
ATOM 1293 C C . GLU A 1 169 ? -3.528 18.643 -8.897 1.00 58.62 169 GLU A C 1
ATOM 1295 O O . GLU A 1 169 ? -3.599 19.650 -9.591 1.00 58.62 169 GLU A O 1
ATOM 1300 N N . ILE A 1 170 ? -3.647 18.705 -7.563 1.00 53.09 170 ILE A N 1
ATOM 1301 C CA . ILE A 1 170 ? -3.797 19.982 -6.827 1.00 53.09 170 ILE A CA 1
ATOM 1302 C C . ILE A 1 170 ? -2.549 20.874 -7.042 1.00 53.09 170 ILE A C 1
ATOM 1304 O O . ILE A 1 170 ? -2.567 22.073 -6.790 1.00 53.09 170 ILE A O 1
ATOM 1308 N N . ARG A 1 171 ? -1.464 20.298 -7.581 1.00 54.22 171 ARG A N 1
ATOM 1309 C CA . ARG A 1 171 ? -0.238 20.988 -8.001 1.00 54.22 171 ARG A CA 1
ATOM 1310 C C . ARG A 1 171 ? -0.239 21.449 -9.467 1.00 54.22 171 ARG A C 1
ATOM 1312 O O . ARG A 1 171 ? 0.698 22.127 -9.875 1.00 54.22 171 ARG A O 1
ATOM 1319 N N . ARG A 1 172 ? -1.248 21.123 -10.289 1.00 52.00 172 ARG A N 1
ATOM 1320 C CA . ARG A 1 172 ? -1.382 21.718 -11.633 1.00 52.00 172 ARG A CA 1
ATOM 1321 C C . ARG A 1 172 ? -1.866 23.161 -11.483 1.00 52.00 172 ARG A C 1
ATOM 1323 O O . ARG A 1 172 ? -3.051 23.397 -11.289 1.00 52.00 172 ARG A O 1
ATOM 1330 N N . GLY A 1 173 ? -0.935 24.110 -11.574 1.00 57.06 173 GLY A N 1
ATOM 1331 C CA . GLY A 1 173 ? -1.195 25.553 -11.474 1.00 57.06 173 GLY A CA 1
ATOM 1332 C C . GLY A 1 173 ? -0.571 26.240 -10.255 1.00 57.06 173 GLY A C 1
ATOM 1333 O O . GLY A 1 173 ? -0.594 27.466 -10.179 1.00 57.06 173 GLY A O 1
ATOM 1334 N N . HIS A 1 174 ? 0.050 25.484 -9.343 1.00 60.59 174 HIS A N 1
ATOM 1335 C CA . HIS A 1 174 ? 0.806 26.024 -8.211 1.00 60.59 174 HIS A CA 1
ATOM 1336 C C . HIS A 1 174 ? 2.251 25.525 -8.264 1.00 60.59 174 HIS A C 1
ATOM 1338 O O . HIS A 1 174 ? 2.489 24.336 -8.469 1.00 60.59 174 HIS A O 1
ATOM 1344 N N . ASP A 1 175 ? 3.212 26.438 -8.115 1.00 66.25 175 ASP A N 1
ATOM 1345 C CA . ASP A 1 175 ? 4.635 26.108 -8.194 1.00 66.25 175 ASP A CA 1
ATOM 1346 C C . ASP A 1 175 ? 5.044 25.092 -7.110 1.00 66.25 175 ASP A C 1
ATOM 1348 O O . ASP A 1 175 ? 4.592 25.161 -5.966 1.00 66.25 175 ASP A O 1
ATOM 1352 N N . VAL A 1 176 ? 5.929 24.161 -7.480 1.00 68.06 176 VAL A N 1
ATOM 1353 C CA . VAL A 1 176 ? 6.552 23.155 -6.605 1.00 68.06 176 VAL A CA 1
ATOM 1354 C C . VAL A 1 176 ? 7.285 23.816 -5.433 1.00 68.06 176 VAL A C 1
ATOM 1356 O O . VAL A 1 176 ? 7.396 23.229 -4.356 1.00 68.06 176 VAL A O 1
ATOM 1359 N N . ILE A 1 177 ? 7.772 25.042 -5.633 1.00 72.31 177 ILE A N 1
ATOM 1360 C CA . ILE A 1 177 ? 8.543 25.794 -4.650 1.00 72.31 177 ILE A CA 1
ATOM 1361 C C . ILE A 1 177 ? 7.715 26.978 -4.116 1.00 72.31 177 ILE A C 1
ATOM 1363 O O . ILE A 1 177 ? 7.320 27.844 -4.902 1.00 72.31 177 ILE A O 1
ATOM 1367 N N . PRO A 1 178 ? 7.502 27.092 -2.787 1.00 78.69 178 PRO A N 1
ATOM 1368 C CA . PRO A 1 178 ? 6.862 28.260 -2.185 1.00 78.69 178 PRO A CA 1
ATOM 1369 C C . PRO A 1 178 ? 7.578 29.564 -2.558 1.00 78.69 178 PRO A C 1
ATOM 1371 O O . PRO A 1 178 ? 8.806 29.628 -2.575 1.00 78.69 178 PRO A O 1
ATOM 1374 N N . GLU A 1 179 ? 6.823 30.635 -2.794 1.00 79.00 179 GLU A N 1
ATOM 1375 C CA . GLU A 1 179 ? 7.361 31.912 -3.289 1.00 79.00 179 GLU A CA 1
ATOM 1376 C C . GLU A 1 179 ? 8.416 32.524 -2.354 1.00 79.00 179 GLU A C 1
ATOM 1378 O O . GLU A 1 179 ? 9.468 32.982 -2.796 1.00 79.00 179 GLU A O 1
ATOM 1383 N N . LYS A 1 180 ? 8.206 32.401 -1.038 1.00 81.31 180 LYS A N 1
ATOM 1384 C CA . LYS A 1 180 ? 9.192 32.795 -0.022 1.00 81.31 180 LYS A CA 1
ATOM 1385 C C . LYS A 1 180 ? 10.531 32.069 -0.195 1.00 81.31 180 LYS A C 1
ATOM 1387 O O . LYS A 1 180 ? 11.585 32.691 -0.104 1.00 81.31 180 LYS A O 1
ATOM 1392 N N . LEU A 1 181 ? 10.490 30.767 -0.475 1.00 78.56 181 LEU A N 1
ATOM 1393 C CA . LEU A 1 181 ? 11.688 29.950 -0.656 1.00 78.56 181 LEU A CA 1
ATOM 1394 C C . LEU A 1 181 ? 12.393 30.286 -1.978 1.00 78.56 181 LEU A C 1
ATOM 1396 O O . LEU A 1 181 ? 13.620 30.341 -2.013 1.00 78.56 181 LEU A O 1
ATOM 1400 N N . LYS A 1 182 ? 11.641 30.593 -3.044 1.00 81.25 182 LYS A N 1
ATOM 1401 C CA . LYS A 1 182 ? 12.213 31.105 -4.302 1.00 81.25 182 LYS A CA 1
ATOM 1402 C C . LYS A 1 182 ? 12.975 32.415 -4.102 1.00 81.25 182 LYS A C 1
ATOM 1404 O O . LYS A 1 182 ? 14.084 32.534 -4.615 1.00 81.25 182 LYS A O 1
ATOM 1409 N N . ASN A 1 183 ? 12.445 33.345 -3.304 1.00 82.38 183 ASN A N 1
ATOM 1410 C CA . ASN A 1 183 ? 13.127 34.610 -3.002 1.00 82.38 183 ASN A CA 1
ATOM 1411 C C . ASN A 1 183 ? 14.429 34.390 -2.220 1.00 82.38 183 ASN A C 1
ATOM 1413 O O . ASN A 1 183 ? 15.447 35.009 -2.522 1.00 82.38 183 ASN A O 1
ATOM 1417 N N . GLU A 1 184 ? 14.425 33.466 -1.256 1.00 81.44 184 GLU A N 1
ATOM 1418 C CA . GLU A 1 184 ? 15.641 33.100 -0.526 1.00 81.44 184 GLU A CA 1
ATOM 1419 C C . GLU A 1 184 ? 16.689 32.442 -1.434 1.00 81.44 184 GLU A C 1
ATOM 1421 O O . GLU A 1 184 ? 17.879 32.718 -1.299 1.00 81.44 184 GLU A O 1
ATOM 1426 N N . MET A 1 185 ? 16.270 31.590 -2.373 1.00 77.00 185 MET A N 1
ATOM 1427 C CA . MET A 1 185 ? 17.183 30.946 -3.322 1.00 77.00 185 MET A CA 1
ATOM 1428 C C . MET A 1 185 ? 17.770 31.945 -4.320 1.00 77.00 185 MET A C 1
ATOM 1430 O O . MET A 1 185 ? 18.986 31.943 -4.517 1.00 77.00 185 MET A O 1
ATOM 1434 N N . ALA A 1 186 ? 16.944 32.836 -4.876 1.00 81.06 186 ALA A N 1
ATOM 1435 C CA . ALA A 1 186 ? 17.373 33.904 -5.779 1.00 81.06 186 ALA A CA 1
ATOM 1436 C C . ALA A 1 186 ? 18.366 34.878 -5.120 1.00 81.06 186 ALA A C 1
ATOM 1438 O O . ALA A 1 186 ? 19.280 35.363 -5.779 1.00 81.06 186 ALA A O 1
ATOM 1439 N N . ALA A 1 187 ? 18.229 35.125 -3.813 1.00 80.44 187 ALA A N 1
ATOM 1440 C CA . ALA A 1 187 ? 19.161 35.962 -3.059 1.00 80.44 187 ALA A CA 1
ATOM 1441 C C . ALA A 1 187 ? 20.530 35.295 -2.819 1.00 80.44 187 ALA A C 1
ATOM 1443 O O . ALA A 1 187 ? 21.523 35.991 -2.619 1.00 80.44 187 ALA A O 1
ATOM 1444 N N . ARG A 1 188 ? 20.601 33.956 -2.816 1.00 75.69 188 ARG A N 1
ATOM 1445 C CA . ARG A 1 188 ? 21.839 33.206 -2.534 1.00 75.69 188 ARG A CA 1
ATOM 1446 C C . ARG A 1 188 ? 22.693 32.972 -3.776 1.00 75.69 188 ARG A C 1
ATOM 1448 O O . ARG A 1 188 ? 23.914 32.901 -3.668 1.00 75.69 188 ARG A O 1
ATOM 1455 N N . THR A 1 189 ? 22.083 32.768 -4.941 1.00 73.25 189 THR A N 1
ATOM 1456 C CA . THR A 1 189 ? 22.793 32.396 -6.177 1.00 73.25 189 THR A CA 1
ATOM 1457 C C . THR A 1 189 ? 21.955 32.776 -7.397 1.00 73.25 189 THR A C 1
ATOM 1459 O O . THR A 1 189 ? 20.732 32.813 -7.319 1.00 73.25 189 THR A O 1
ATOM 1462 N N . ASN A 1 190 ? 22.594 33.050 -8.538 1.00 77.38 190 ASN A N 1
ATOM 1463 C CA . ASN A 1 190 ? 21.875 33.254 -9.794 1.00 77.38 190 ASN A CA 1
ATOM 1464 C C . ASN A 1 190 ? 21.364 31.907 -10.336 1.00 77.38 190 ASN A C 1
ATOM 1466 O O . ASN A 1 190 ? 22.152 31.075 -10.781 1.00 77.38 190 ASN A O 1
ATOM 1470 N N . TRP A 1 191 ? 20.046 31.704 -10.304 1.00 72.31 191 TRP A N 1
ATOM 1471 C CA . TRP A 1 191 ? 19.381 30.491 -10.800 1.00 72.31 191 TRP A CA 1
ATOM 1472 C C . TRP A 1 191 ? 18.897 30.602 -12.258 1.00 72.31 191 TRP A C 1
ATOM 1474 O O . TRP A 1 191 ? 18.284 29.664 -12.775 1.00 72.31 191 TRP A O 1
ATOM 1484 N N . GLY A 1 192 ? 19.146 31.728 -12.937 1.00 76.06 192 GLY A N 1
ATOM 1485 C CA . GLY A 1 192 ? 18.629 31.987 -14.282 1.00 76.06 192 GLY A CA 1
ATOM 1486 C C . GLY A 1 192 ? 17.104 31.840 -14.344 1.00 76.06 192 GLY A C 1
ATOM 1487 O O . GLY A 1 192 ? 16.389 32.305 -13.459 1.00 76.06 192 GLY A O 1
ATOM 1488 N N . SER A 1 193 ? 16.601 31.140 -15.365 1.00 75.38 193 SER A N 1
ATOM 1489 C CA . SER A 1 193 ? 15.166 30.877 -15.537 1.00 75.38 193 SER A CA 1
ATOM 1490 C C . SER A 1 193 ? 14.639 29.706 -14.693 1.00 75.38 193 SER A C 1
ATOM 1492 O O . SER A 1 193 ? 13.447 29.422 -14.725 1.00 75.38 193 SER A O 1
ATOM 1494 N N . LEU A 1 194 ? 15.476 28.984 -13.939 1.00 75.69 194 LEU A N 1
ATOM 1495 C CA . LEU A 1 194 ? 15.049 27.735 -13.290 1.00 75.69 194 LEU A CA 1
ATOM 1496 C C . LEU A 1 194 ? 13.983 27.926 -12.210 1.00 75.69 194 LEU A C 1
ATOM 1498 O O . LEU A 1 194 ? 13.207 27.013 -11.994 1.00 75.69 194 LEU A O 1
ATOM 1502 N N . LEU A 1 195 ? 13.919 29.087 -11.552 1.00 76.88 195 LEU A N 1
ATOM 1503 C CA . LEU A 1 195 ? 12.919 29.354 -10.506 1.00 76.88 195 LEU A CA 1
ATOM 1504 C C . LEU A 1 195 ? 11.554 29.793 -11.066 1.00 76.88 195 LEU A C 1
ATOM 1506 O O . LEU A 1 195 ? 10.618 30.030 -10.299 1.00 76.88 195 LEU A O 1
ATOM 1510 N N . GLU A 1 196 ? 11.430 29.934 -12.385 1.00 76.00 196 GLU A N 1
ATOM 1511 C CA . GLU A 1 196 ? 10.174 30.298 -13.029 1.00 76.00 196 GLU A CA 1
ATOM 1512 C C . GLU A 1 196 ? 9.215 29.103 -13.045 1.00 76.00 196 GLU A C 1
ATOM 1514 O O . GLU A 1 196 ? 9.549 28.024 -13.536 1.00 76.00 196 GLU A O 1
ATOM 1519 N N . GLN A 1 197 ? 7.978 29.320 -12.596 1.00 71.75 197 GLN A N 1
ATOM 1520 C CA . GLN A 1 197 ? 6.948 28.280 -12.487 1.00 71.75 197 GLN A CA 1
ATOM 1521 C C . GLN A 1 197 ? 6.716 27.508 -13.795 1.00 71.75 197 GLN A C 1
ATOM 1523 O O . GLN A 1 197 ? 6.480 26.302 -13.777 1.00 71.75 197 GLN A O 1
ATOM 1528 N N . GLN A 1 198 ? 6.858 28.180 -14.940 1.00 69.94 198 GLN A N 1
ATOM 1529 C CA . GLN A 1 198 ? 6.726 27.584 -16.273 1.00 69.94 198 GLN A CA 1
ATOM 1530 C C . GLN A 1 198 ? 7.730 26.454 -16.564 1.00 69.94 198 GLN A C 1
ATOM 1532 O O . GLN A 1 198 ? 7.455 25.594 -17.400 1.00 69.94 198 GLN A O 1
ATOM 1537 N N . ASN A 1 199 ? 8.876 26.435 -15.878 1.00 69.69 199 ASN A N 1
ATOM 1538 C CA . ASN A 1 199 ? 9.910 25.411 -16.040 1.00 69.69 199 ASN A CA 1
ATOM 1539 C C . ASN A 1 199 ? 9.705 24.214 -15.097 1.00 69.69 199 ASN A C 1
ATOM 1541 O O . ASN A 1 199 ? 10.351 23.183 -15.270 1.00 69.69 199 ASN A O 1
ATOM 1545 N N . HIS A 1 200 ? 8.775 24.324 -14.144 1.00 69.75 200 HIS A N 1
ATOM 1546 C CA . HIS A 1 200 ? 8.355 23.241 -13.251 1.00 69.75 200 HIS A CA 1
ATOM 1547 C C . HIS A 1 200 ? 7.087 22.521 -13.740 1.00 69.75 200 HIS A C 1
ATOM 1549 O O . HIS A 1 200 ? 6.707 21.486 -13.191 1.00 69.75 200 HIS A O 1
ATOM 1555 N N . GLU A 1 201 ? 6.425 23.047 -14.774 1.00 66.69 201 GLU A N 1
ATOM 1556 C CA . GLU A 1 201 ? 5.278 22.404 -15.410 1.00 66.69 201 GLU A CA 1
ATOM 1557 C C . GLU A 1 201 ? 5.713 21.372 -16.459 1.00 66.69 201 GLU A C 1
ATOM 1559 O O . GLU A 1 201 ? 6.685 21.555 -17.198 1.00 66.69 201 GLU A O 1
ATOM 1564 N N . ALA A 1 202 ? 4.939 20.287 -16.566 1.00 62.38 202 ALA A N 1
ATOM 1565 C CA . ALA A 1 202 ? 5.132 19.301 -17.622 1.00 62.38 202 ALA A CA 1
ATOM 1566 C C . ALA A 1 202 ? 5.016 19.973 -19.010 1.00 62.38 202 ALA A C 1
ATOM 1568 O O . ALA A 1 202 ? 4.097 20.774 -19.222 1.00 62.38 202 ALA A O 1
ATOM 1569 N N . PRO A 1 203 ? 5.907 19.650 -19.967 1.00 64.69 203 PRO A N 1
ATOM 1570 C CA . PRO A 1 203 ? 5.902 20.282 -21.278 1.00 64.69 203 PRO A CA 1
ATOM 1571 C C . PRO A 1 203 ? 4.588 19.976 -21.993 1.00 64.69 203 PRO A C 1
ATOM 1573 O O . PRO A 1 203 ? 4.219 18.814 -22.165 1.00 64.69 203 PRO A O 1
ATOM 1576 N N . LYS A 1 204 ? 3.880 21.019 -22.435 1.00 71.19 204 LYS A N 1
ATOM 1577 C CA . LYS A 1 204 ? 2.570 20.862 -23.085 1.00 71.19 204 LYS A CA 1
ATOM 1578 C C . LYS A 1 204 ? 2.717 20.305 -24.503 1.00 71.19 204 LYS A C 1
ATOM 1580 O O . LYS A 1 204 ? 1.829 19.603 -24.964 1.00 71.19 204 LYS A O 1
ATOM 1585 N N . ASN A 1 205 ? 3.861 20.558 -25.153 1.00 80.06 205 ASN A N 1
ATOM 1586 C CA . ASN A 1 205 ? 4.180 20.127 -26.519 1.00 80.06 205 ASN A CA 1
ATOM 1587 C C . ASN A 1 205 ? 5.628 19.607 -26.650 1.00 80.06 205 ASN A C 1
ATOM 1589 O O . ASN A 1 205 ? 6.518 20.014 -25.902 1.00 80.06 205 ASN A O 1
ATOM 1593 N N . ALA A 1 206 ? 5.906 18.796 -27.680 1.00 71.06 206 ALA A N 1
ATOM 1594 C CA . ALA A 1 206 ? 7.238 18.228 -27.949 1.00 71.06 206 ALA A CA 1
ATOM 1595 C C . ALA A 1 206 ? 8.351 19.286 -28.123 1.00 71.06 206 ALA A C 1
ATOM 1597 O O . ALA A 1 206 ? 9.478 19.084 -27.679 1.00 71.06 206 ALA A O 1
ATOM 1598 N N . GLN A 1 207 ? 8.036 20.447 -28.707 1.00 70.38 207 GLN A N 1
ATOM 1599 C CA . GLN A 1 207 ? 8.983 21.566 -28.831 1.00 70.38 207 GLN A CA 1
ATOM 1600 C C . GLN A 1 207 ? 9.350 22.182 -27.470 1.00 70.38 207 GLN A C 1
ATOM 1602 O O . GLN A 1 207 ? 10.492 22.585 -27.261 1.00 70.38 207 GLN A O 1
ATOM 1607 N N . GLN A 1 208 ? 8.402 22.226 -26.527 1.00 68.94 208 GLN A N 1
ATOM 1608 C CA . GLN A 1 208 ? 8.661 22.688 -25.160 1.00 68.94 208 GLN A CA 1
ATOM 1609 C C . GLN A 1 208 ? 9.489 21.664 -24.382 1.00 68.94 208 GLN A C 1
ATOM 1611 O O . GLN A 1 208 ? 10.404 22.061 -23.671 1.00 68.94 208 GLN A O 1
ATOM 1616 N N . ALA A 1 209 ? 9.239 20.365 -24.584 1.00 67.31 209 ALA A N 1
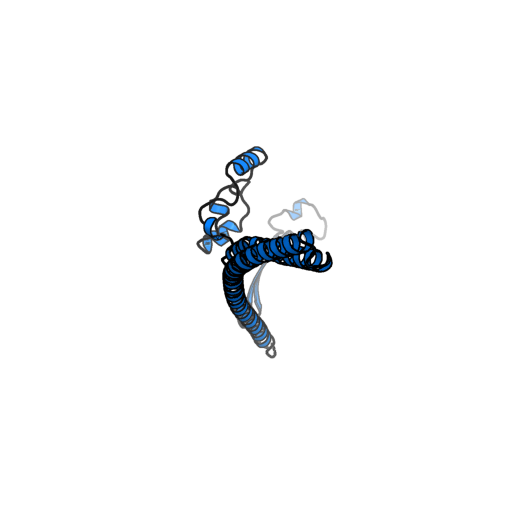ATOM 1617 C CA . ALA A 1 209 ? 10.041 19.298 -23.985 1.00 67.31 209 ALA A CA 1
ATOM 1618 C C . ALA A 1 209 ? 11.516 19.394 -24.410 1.00 67.31 209 ALA A C 1
ATOM 1620 O O . ALA A 1 209 ? 12.410 19.303 -23.575 1.00 67.31 209 ALA A O 1
ATOM 1621 N N . ILE A 1 210 ? 11.771 19.660 -25.697 1.00 70.44 210 ILE A N 1
ATOM 1622 C CA . ILE A 1 210 ? 13.125 19.887 -26.224 1.00 70.44 210 ILE A CA 1
ATOM 1623 C C . ILE A 1 210 ? 13.754 21.144 -25.613 1.00 70.44 210 ILE A C 1
ATOM 1625 O O . ILE A 1 210 ? 14.924 21.127 -25.256 1.00 70.44 210 ILE A O 1
ATOM 1629 N N . LYS A 1 211 ? 12.991 22.230 -25.449 1.00 68.81 211 LYS A N 1
ATOM 1630 C CA . LYS A 1 211 ? 13.496 23.473 -24.848 1.00 68.81 211 LYS A CA 1
ATOM 1631 C C . LYS A 1 211 ? 13.852 23.310 -23.362 1.00 68.81 211 LYS A C 1
ATOM 1633 O O . LYS A 1 211 ? 14.853 23.868 -22.932 1.00 68.81 211 LYS A O 1
ATOM 1638 N N . GLN A 1 212 ? 13.077 22.522 -22.615 1.00 66.06 212 GLN A N 1
ATOM 1639 C CA . GLN A 1 212 ? 13.317 22.201 -21.199 1.00 66.06 212 GLN A CA 1
ATOM 1640 C C . GLN A 1 212 ? 14.533 21.281 -20.974 1.00 66.06 212 GLN A C 1
ATOM 1642 O O . GLN A 1 212 ? 15.080 21.256 -19.877 1.00 66.06 212 GLN A O 1
ATOM 1647 N N . LEU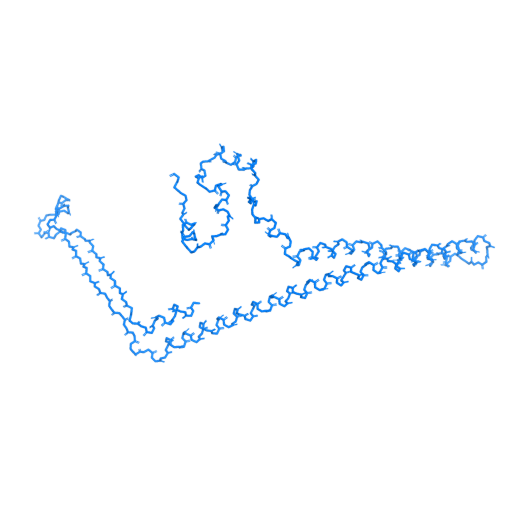 A 1 213 ? 14.979 20.542 -22.000 1.00 63.66 213 LEU A N 1
ATOM 1648 C CA . LEU A 1 213 ? 16.204 19.729 -21.953 1.00 63.66 213 LEU A CA 1
ATOM 1649 C C . LEU A 1 213 ? 17.492 20.573 -21.982 1.00 63.66 213 LEU A C 1
ATOM 1651 O O . LEU A 1 213 ? 18.559 20.058 -21.651 1.00 63.66 213 LEU A O 1
ATOM 1655 N N . TYR A 1 214 ? 17.419 21.849 -22.377 1.00 61.06 214 TYR A N 1
ATOM 1656 C CA . TYR A 1 214 ? 18.572 22.747 -22.358 1.00 61.06 214 TYR A CA 1
ATOM 1657 C C . TYR A 1 214 ? 18.746 23.379 -20.974 1.00 61.06 214 TYR A C 1
ATOM 1659 O O . TYR A 1 214 ? 17.802 23.915 -20.396 1.00 61.06 214 TYR A O 1
ATOM 1667 N N . LEU A 1 215 ? 19.980 23.354 -20.463 1.00 58.09 215 LEU A N 1
ATOM 1668 C CA . LEU A 1 215 ? 20.359 24.048 -19.232 1.00 58.09 215 LEU A CA 1
ATOM 1669 C C . LEU A 1 215 ? 20.149 25.571 -19.381 1.00 58.09 215 LEU A C 1
ATOM 1671 O O . LEU A 1 215 ? 20.312 26.104 -20.486 1.00 58.09 215 LEU A O 1
ATOM 1675 N N . PRO A 1 216 ? 19.797 26.282 -18.293 1.00 58.41 216 PRO A N 1
ATOM 1676 C CA . PRO A 1 216 ? 19.613 27.729 -18.316 1.00 58.41 216 PRO A CA 1
ATOM 1677 C C . PRO A 1 216 ? 20.898 28.423 -18.770 1.00 58.41 216 PRO A C 1
ATOM 1679 O O . PRO A 1 216 ? 22.008 27.993 -18.450 1.00 58.41 216 PRO A O 1
ATOM 1682 N N . LYS A 1 217 ? 20.736 29.527 -19.498 1.00 60.00 217 LYS A N 1
ATOM 1683 C CA . LYS A 1 217 ? 21.842 30.434 -19.798 1.00 60.00 217 LYS A CA 1
ATOM 1684 C C . LYS A 1 217 ? 22.098 31.261 -18.538 1.00 60.00 217 LYS A C 1
ATOM 1686 O O . LYS A 1 217 ? 21.319 32.166 -18.249 1.00 60.00 217 LYS A O 1
ATOM 1691 N N . TRP A 1 218 ? 23.091 30.856 -17.757 1.00 62.31 218 TRP A N 1
ATOM 1692 C CA . TRP A 1 218 ? 23.661 31.662 -16.679 1.00 62.31 218 TRP A CA 1
ATOM 1693 C C . TRP A 1 218 ? 24.576 32.746 -17.247 1.00 62.31 218 TRP A C 1
ATOM 1695 O O . TRP A 1 218 ? 25.159 32.519 -18.334 1.00 62.31 218 TRP A O 1
#

Radius of gyration: 37.86 Å; Cα contacts (8 Å, |Δi|>4): 163; chains: 1; bounding box: 88×50×97 Å

pLDDT: mean 83.15, std 13.34, range [52.0, 98.31]

Foldseek 3Di:
DLVVLVCLQDKDKDKDKDKAQDDDDPPDDDPVSSPPPVRIDIDIDMDIDHCPPDVCVSVVVSVVVVVVVVVVVVVVVVVVVVLVVLLVVLVVQLVVLVVQLVVLVVVLVVLVVQLVVLVVCVVVVNDDCVSNVVSVVSNVVSVVSNVVSVVSNVVSVVSNCVSVPVCPVVCVVPAPDDPVVLVVVVVPDPQACCSPRLLRDDQPDPVSVVVNPDHHDD

Mean predicted aligned error: 14.26 Å

Secondary structure (DSSP, 8-state):
-HHHHHHTTSPEEEEEEEEEE----TT---GGGTT-GGGEEEEEEEEEE--S--TTHHHHHHHHHHHHHHHHHHHHHHHHHHHHHHHHHHHHHHHHHHHHHHHHHHHHHHHHHHHHHHHHHHHTTSS-SHHHHHHHHHHHHHHHHHHHHHHHHHHHHHHHHHHTTTTGGGGTTS-SS-HHHHHHHHHHS--GGGGSGGGTSPPSSHHHHHHHTSPP--

Solvent-accessible surface area (backbone atoms only — not comparable to full-atom values): 12345 Å² total; per-residue (Å²): 107,43,69,67,46,52,50,68,79,46,71,45,77,46,78,49,72,50,79,46,64,52,68,88,58,99,85,69,92,53,78,72,51,42,74,36,79,88,29,57,46,78,49,74,48,78,44,80,50,64,80,82,88,48,93,56,53,60,60,49,51,28,50,54,36,44,52,52,48,53,50,52,51,53,51,49,53,51,50,53,52,48,42,53,48,48,33,53,54,21,52,48,47,28,53,49,21,51,52,49,31,56,53,28,52,54,49,34,57,49,29,54,51,50,29,54,50,36,49,49,36,37,74,72,65,77,44,69,67,65,64,34,56,53,28,49,54,50,30,50,54,37,46,51,52,28,54,49,27,59,53,41,30,60,50,21,49,54,48,27,45,49,45,76,51,61,60,64,67,77,45,72,92,47,62,95,63,56,68,71,58,50,53,55,48,56,74,73,43,92,58,58,62,66,81,40,57,79,70,74,49,81,60,92,47,72,70,47,44,58,56,68,72,51,79,68,79,120

Nearest PDB structures (foldseek):
  5iuy-assembly1_A  TM=9.351E-01  e=5.634E-08  Pseudomonas aeruginosa PAO1
  5azs-assembly1_B  TM=9.387E-01  e=6.911E-07  Pseudomonas aeruginosa PAO1
  5azs-assembly1_C  TM=9.301E-01  e=1.178E-06  Pseudomonas aeruginosa PAO1
  1yc9-assembly1_A-3  TM=9.194E-01  e=2.622E-06  Vibrio cholerae
  4k7r-assembly1_A  TM=9.114E-01  e=5.245E-06  Escherichia coli K-12